Protein AF-A0A0C2ZNQ3-F1 (afdb_monomer)

Solvent-accessible surface area (backbone atoms only — not comparable to full-atom values): 11676 Å² total; per-residue (Å²): 130,57,72,66,44,51,52,40,48,75,71,67,57,36,51,77,25,41,30,38,32,32,58,72,55,54,67,72,57,52,54,41,40,54,75,46,51,35,44,72,45,77,42,57,44,47,95,76,47,48,59,51,63,70,58,50,51,58,61,53,75,74,53,99,45,68,35,31,42,37,41,64,50,89,56,78,80,83,86,60,80,74,91,36,65,64,48,78,48,70,55,63,74,38,76,36,47,66,68,54,54,50,50,50,49,66,72,47,59,92,42,84,62,37,49,74,54,86,55,65,40,35,68,38,48,37,31,33,43,33,79,50,45,39,73,52,35,67,56,52,53,48,51,36,48,75,72,70,38,72,69,48,70,64,68,78,55,92,63,94,42,66,51,37,47,52,47,43,49,20,45,40,20,39,69,46,94,64,54,66,69,57,43,52,51,46,53,54,51,48,52,55,52,48,62,73,43,71,79,54,63,58,86,128

Radius of gyration: 18.23 Å; Cα contacts (8 Å, |Δi|>4): 331; chains: 1; bounding box: 46×40×45 Å

pLDDT: mean 71.09, std 18.39, range [32.91, 97.5]

Secondary structure (DSSP, 8-state):
--HHHHHHHHTT--TT-EEEE-TT--HHHHHHHHHTT-EEEE--B-TTS-B-HHHHHHHHTT--S---EEESS---TTSSTTT---EE--S------HHHHHHHHHHHTT-SSEEEE--TT-SEEEEEE-GGGSTTHHHHHHHHHHTT---B-PPPPSS--HHHHHHHHHEEEEESSS-HHHHHHHHHHHHHHHHHHTT-----

Foldseek 3Di:
DPPLLVLCVVVVQALLAEEAEELQDDVVNVVSSVVRNHHYDYFYAAPLRHTPVVVVCVVVVPDPDAYEYEDQHDDDDPPPPDRHDYRDDDPAFDQQDVLLLVLLCVLCVPPPQWDWDRDRRHQFTKIFGDPQCLVCVVVLVVQLVVVVFDKDAGDQGPDVDPNSNNCNSGIITGGRPDDSVSSNVSSVSSVVSSVVCVPVGDPD

Nearest PDB structures (foldseek):
  3ly1-assembly1_A  TM=6.550E-01  e=1.504E-04  Pectobacterium atrosepticum
  3ffh-assembly1_B  TM=5.746E-01  e=3.391E-04  Listeria innocua
  4lhd-assembly1_B  TM=6.081E-01  e=8.247E-03  Synechocystis sp. PCC 6803 substr. Kazusa
  4lhd-assembly1_A  TM=6.070E-01  e=1.059E-02  Synechocystis sp. PCC 6803 substr. Kazusa
  4lhc-assembly1_B  TM=5.574E-01  e=4.999E-03  Synechocystis sp. PCC 6803 substr. Kazusa

Sequence (204 aa):
MDEKQALLTQHAVTSASHLLLSPFLSQEWVDSIDALGARYTYVDVTLQGFIDMRMLTKAISTTSATHVVVSPFNNTPETLQTTLPTIHTPLLPRNAPPEILSLYTKLFDGNRDVTYFAHPQASSFALFLAPYLFCPKEEIVAALRQAKIAVSLLPKPRESLFVAHQVWQSFLGLPLDISLDEAQKSAQTLLAILEQHALRRCTF

Structure (mmCIF, N/CA/C/O backbone):
data_AF-A0A0C2ZNQ3-F1
#
_entry.id   AF-A0A0C2ZNQ3-F1
#
loop_
_atom_site.group_PDB
_atom_site.id
_atom_site.type_symbol
_atom_site.label_atom_id
_atom_site.label_alt_id
_atom_site.label_comp_id
_atom_site.label_asym_id
_atom_site.label_entity_id
_atom_site.label_seq_id
_atom_site.pdbx_PDB_ins_code
_atom_site.Cartn_x
_atom_site.Cartn_y
_atom_site.Cartn_z
_atom_site.occupancy
_atom_site.B_iso_or_equiv
_atom_site.auth_seq_id
_atom_site.auth_comp_id
_atom_site.auth_asym_id
_atom_site.auth_atom_id
_atom_site.pdbx_PDB_model_num
ATOM 1 N N . MET A 1 1 ? 1.548 15.111 -23.786 1.00 51.75 1 MET A N 1
ATOM 2 C CA . MET A 1 1 ? 2.614 14.206 -23.318 1.00 51.75 1 MET A CA 1
ATOM 3 C C . MET A 1 1 ? 2.269 13.861 -21.882 1.00 51.75 1 MET A C 1
ATOM 5 O O . MET A 1 1 ? 2.032 14.797 -21.128 1.00 51.75 1 MET A O 1
ATOM 9 N N . ASP A 1 2 ? 2.104 12.575 -21.562 1.00 69.75 2 ASP A N 1
ATOM 10 C CA . ASP A 1 2 ? 1.820 12.119 -20.189 1.00 69.75 2 ASP A CA 1
ATOM 11 C C . ASP A 1 2 ? 2.968 12.585 -19.274 1.00 69.75 2 ASP A C 1
ATOM 13 O O . ASP A 1 2 ? 4.135 12.535 -19.672 1.00 69.75 2 ASP A O 1
ATOM 17 N N . GLU A 1 3 ? 2.648 13.070 -18.076 1.00 65.00 3 GLU A N 1
ATOM 18 C CA . GLU A 1 3 ? 3.612 13.516 -17.061 1.00 65.00 3 GLU A CA 1
ATOM 19 C C . GLU A 1 3 ? 4.679 12.440 -16.790 1.00 65.00 3 GLU A C 1
ATOM 21 O O . GLU A 1 3 ? 5.862 12.748 -16.631 1.00 65.00 3 GLU A O 1
ATOM 26 N N . LYS A 1 4 ? 4.291 11.161 -16.864 1.00 65.00 4 LYS A N 1
ATOM 27 C CA . LYS A 1 4 ? 5.197 10.011 -16.716 1.00 65.00 4 LYS A CA 1
ATOM 28 C C . LYS A 1 4 ? 6.209 9.914 -17.857 1.00 65.00 4 LYS A C 1
ATOM 30 O O . LYS A 1 4 ? 7.401 9.745 -17.617 1.00 65.00 4 LYS A O 1
ATOM 35 N N . GLN A 1 5 ? 5.755 10.068 -19.103 1.00 66.06 5 GLN A N 1
ATOM 36 C CA . GLN A 1 5 ? 6.636 10.086 -20.277 1.00 66.06 5 GLN A CA 1
ATOM 37 C C . GLN A 1 5 ? 7.572 11.296 -20.262 1.00 66.06 5 GLN A C 1
ATOM 39 O O . GLN A 1 5 ? 8.731 11.173 -20.660 1.00 66.06 5 GLN A O 1
ATOM 44 N N . ALA A 1 6 ? 7.093 12.447 -19.780 1.00 67.06 6 ALA A N 1
ATOM 45 C CA . ALA A 1 6 ? 7.917 13.638 -19.605 1.00 67.06 6 ALA A CA 1
ATOM 46 C C . ALA A 1 6 ? 9.069 13.375 -18.622 1.00 67.06 6 ALA A C 1
ATOM 48 O O . ALA A 1 6 ? 10.222 13.672 -18.939 1.00 67.06 6 ALA A O 1
ATOM 49 N N . LEU A 1 7 ? 8.771 12.739 -17.483 1.00 66.25 7 LEU A N 1
ATOM 50 C CA . LEU A 1 7 ? 9.769 12.349 -16.487 1.00 66.25 7 LEU A CA 1
ATOM 51 C C . LEU A 1 7 ? 10.770 11.331 -17.063 1.00 66.25 7 LEU A C 1
ATOM 53 O O . LEU A 1 7 ? 11.979 11.530 -16.981 1.00 66.25 7 LEU A O 1
ATOM 57 N N . LEU A 1 8 ? 10.285 10.270 -17.718 1.00 70.31 8 LEU A N 1
ATOM 58 C CA . LEU A 1 8 ? 11.138 9.260 -18.361 1.00 70.31 8 LEU A CA 1
ATOM 59 C C . LEU A 1 8 ? 12.085 9.895 -19.397 1.00 70.31 8 LEU A C 1
ATOM 61 O O . LEU A 1 8 ? 13.279 9.596 -19.420 1.00 70.31 8 LEU A O 1
ATOM 65 N N . THR A 1 9 ? 11.579 10.835 -20.198 1.00 68.56 9 THR A N 1
ATOM 66 C CA . THR A 1 9 ? 12.371 11.563 -21.202 1.00 68.56 9 THR A CA 1
ATOM 67 C C . THR A 1 9 ? 13.406 12.488 -20.558 1.00 68.56 9 THR A C 1
ATOM 69 O O . THR A 1 9 ? 14.547 12.537 -21.016 1.00 68.56 9 THR A O 1
ATOM 72 N N . GLN A 1 10 ? 13.056 13.183 -19.467 1.00 68.50 10 GLN A N 1
ATOM 73 C CA . GLN A 1 10 ? 13.989 14.021 -18.696 1.00 68.50 10 GLN A CA 1
ATOM 74 C C . GLN A 1 10 ? 15.190 13.216 -18.175 1.00 68.50 10 GLN A C 1
ATOM 76 O O . GLN A 1 10 ? 16.301 13.738 -18.091 1.00 68.50 10 GLN A O 1
ATOM 81 N N . HIS A 1 11 ? 14.979 11.938 -17.871 1.00 65.44 11 HIS A N 1
ATOM 82 C CA . HIS A 1 11 ? 16.020 11.011 -17.433 1.00 65.44 11 HIS A CA 1
ATOM 83 C C . HIS A 1 11 ? 16.664 10.214 -18.580 1.00 65.44 11 HIS A C 1
ATOM 85 O O . HIS A 1 11 ? 17.349 9.222 -18.331 1.00 65.44 11 HIS A O 1
ATOM 91 N N . ALA A 1 12 ? 16.473 10.655 -19.829 1.00 69.25 12 ALA A N 1
ATOM 92 C CA . ALA A 1 12 ? 17.034 10.042 -21.031 1.00 69.25 12 ALA A CA 1
ATOM 93 C C . ALA A 1 12 ? 16.675 8.552 -21.200 1.00 69.25 12 ALA A C 1
ATOM 95 O O . ALA A 1 12 ? 17.458 7.774 -21.755 1.00 69.25 12 ALA A O 1
ATOM 96 N N . VAL A 1 13 ? 15.486 8.144 -20.739 1.00 70.81 13 VAL A N 1
ATOM 97 C CA . VAL A 1 13 ? 14.940 6.820 -21.054 1.00 70.81 13 VAL A CA 1
ATOM 98 C C . VAL A 1 13 ? 14.583 6.784 -22.535 1.00 70.81 13 VAL A C 1
ATOM 100 O O . VAL A 1 13 ? 13.841 7.625 -23.040 1.00 70.81 13 VAL A O 1
ATOM 103 N N . THR A 1 14 ? 15.128 5.797 -23.234 1.00 72.88 14 THR A N 1
ATOM 104 C CA . THR A 1 14 ? 14.937 5.577 -24.669 1.00 72.88 14 THR A CA 1
ATOM 105 C C . THR A 1 14 ? 14.699 4.094 -24.936 1.00 72.88 14 THR A C 1
ATOM 107 O O . THR A 1 14 ? 14.819 3.262 -24.037 1.00 72.88 14 THR A O 1
ATOM 110 N N . SER A 1 15 ? 14.440 3.727 -26.187 1.00 78.25 15 SER A N 1
ATOM 111 C CA . SER A 1 15 ? 14.295 2.325 -26.594 1.00 78.25 15 SER A CA 1
ATOM 112 C C . SER A 1 15 ? 15.557 1.471 -26.399 1.00 78.25 15 SER A C 1
ATOM 114 O O . SER A 1 15 ? 15.480 0.244 -26.376 1.00 78.25 15 SER A O 1
ATOM 116 N N . ALA A 1 16 ? 16.728 2.098 -26.234 1.00 72.12 16 ALA A N 1
ATOM 117 C CA . ALA A 1 16 ? 17.974 1.411 -25.894 1.00 72.12 16 ALA A CA 1
ATOM 118 C C . ALA A 1 16 ? 18.145 1.183 -24.380 1.00 72.12 16 ALA A C 1
ATOM 120 O O . ALA A 1 16 ? 19.062 0.473 -23.966 1.00 72.12 16 ALA A O 1
ATOM 121 N N . SER A 1 17 ? 17.297 1.791 -23.548 1.00 70.25 17 SER A N 1
ATOM 122 C CA . SER A 1 17 ? 17.373 1.678 -22.095 1.00 70.25 17 SER A CA 1
ATOM 123 C C . SER A 1 17 ? 16.862 0.321 -21.613 1.00 70.25 17 SER A C 1
ATOM 125 O O . SER A 1 17 ? 15.892 -0.226 -22.145 1.00 70.25 17 SER A O 1
ATOM 127 N N . HIS A 1 18 ? 17.495 -0.196 -20.558 1.00 69.44 18 HIS A N 1
ATOM 128 C CA . HIS A 1 18 ? 17.016 -1.358 -19.812 1.00 69.44 18 HIS A CA 1
ATOM 129 C C . HIS A 1 18 ? 16.714 -0.928 -18.378 1.00 69.44 18 HIS A C 1
ATOM 131 O O . HIS A 1 18 ? 17.613 -0.532 -17.643 1.00 69.44 18 HIS A O 1
ATOM 137 N N . LEU A 1 19 ? 15.446 -0.980 -17.978 1.00 71.12 19 LEU A N 1
ATOM 138 C CA . LEU A 1 19 ? 14.985 -0.511 -16.674 1.00 71.12 19 LEU A CA 1
ATOM 139 C C . LEU A 1 19 ? 14.855 -1.659 -15.671 1.00 71.12 19 LEU A C 1
ATOM 141 O O . LEU A 1 19 ? 14.457 -2.770 -16.022 1.00 71.12 19 LEU A O 1
ATOM 145 N N . LEU A 1 20 ? 15.154 -1.379 -14.407 1.00 69.50 20 LEU A N 1
ATOM 146 C CA . LEU A 1 20 ? 14.880 -2.290 -13.302 1.00 69.50 20 LEU A CA 1
ATOM 147 C C . LEU A 1 20 ? 13.636 -1.786 -12.583 1.00 69.50 20 LEU A C 1
ATOM 149 O O . LEU A 1 20 ? 13.646 -0.736 -11.944 1.00 69.50 20 LEU A O 1
ATOM 153 N N . LEU A 1 21 ? 12.533 -2.506 -12.726 1.00 69.62 21 LEU A N 1
ATOM 154 C CA . LEU A 1 21 ? 11.253 -2.054 -12.198 1.00 69.62 21 LEU A CA 1
ATOM 155 C C . LEU A 1 21 ? 10.971 -2.735 -10.872 1.00 69.62 21 LEU A C 1
ATOM 157 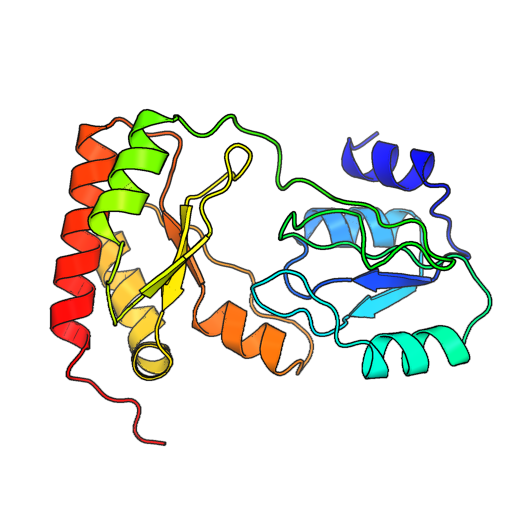O O . LEU A 1 21 ? 11.114 -3.949 -10.730 1.00 69.62 21 LEU A O 1
ATOM 161 N N . SER A 1 22 ? 10.512 -1.957 -9.902 1.00 66.56 22 SER A N 1
ATOM 162 C CA . SER A 1 22 ? 9.860 -2.545 -8.745 1.00 66.56 22 SER A CA 1
ATOM 163 C C . SER A 1 22 ? 8.558 -3.230 -9.181 1.00 66.56 22 SER A C 1
ATOM 165 O O . SER A 1 22 ? 7.841 -2.707 -10.041 1.00 66.56 22 SER A O 1
ATOM 167 N N . PRO A 1 23 ? 8.189 -4.361 -8.561 1.00 61.75 23 PRO A N 1
ATOM 168 C CA . PRO A 1 23 ? 6.936 -5.051 -8.846 1.00 61.75 23 PRO A CA 1
ATOM 169 C C . PRO A 1 23 ? 5.672 -4.250 -8.499 1.00 61.75 23 PRO A C 1
ATOM 171 O O . PRO A 1 23 ? 4.584 -4.672 -8.881 1.00 61.75 23 PRO A O 1
ATOM 174 N N . PHE A 1 24 ? 5.781 -3.121 -7.785 1.00 59.38 24 PHE A N 1
ATOM 175 C CA . PHE A 1 24 ? 4.621 -2.300 -7.394 1.00 59.38 24 PHE A CA 1
ATOM 176 C C . PHE A 1 24 ? 4.451 -1.037 -8.238 1.00 59.38 24 PHE A C 1
ATOM 178 O O . PHE A 1 24 ? 3.707 -0.129 -7.869 1.00 59.38 24 PHE A O 1
ATOM 185 N N . LEU A 1 25 ? 5.134 -0.976 -9.380 1.00 64.94 25 LEU A N 1
ATOM 186 C CA . LEU A 1 25 ? 4.913 0.061 -10.372 1.00 64.94 25 LEU A CA 1
ATOM 187 C C . LEU A 1 25 ? 3.477 -0.024 -10.920 1.00 64.94 25 LEU A C 1
ATOM 189 O O . LEU A 1 25 ? 2.984 -1.114 -11.214 1.00 64.94 25 LEU A O 1
ATOM 193 N N . SER A 1 26 ? 2.788 1.113 -11.054 1.00 62.31 26 SER A N 1
ATOM 194 C CA . SER A 1 26 ? 1.427 1.108 -11.604 1.00 62.31 26 SER A CA 1
ATOM 195 C C . SER A 1 26 ? 1.429 0.748 -13.093 1.00 62.31 26 SER A C 1
ATOM 197 O O . SER A 1 26 ? 2.410 0.975 -13.801 1.00 62.31 26 SER A O 1
ATOM 199 N N . GLN A 1 27 ? 0.309 0.212 -13.590 1.00 65.62 27 GLN A N 1
ATOM 200 C CA . GLN A 1 27 ? 0.185 -0.175 -14.999 1.00 65.62 27 GLN A CA 1
ATOM 201 C C . GLN A 1 27 ? 0.439 1.007 -15.944 1.00 65.62 27 GLN A C 1
ATOM 203 O O . GLN A 1 27 ? 1.139 0.853 -16.930 1.00 65.62 27 GLN A O 1
ATOM 208 N N . GLU A 1 28 ? -0.021 2.206 -15.586 1.00 64.38 28 GLU A N 1
ATOM 209 C CA . GLU A 1 28 ? 0.179 3.421 -16.388 1.00 64.38 28 GLU A CA 1
ATOM 210 C C . GLU A 1 28 ? 1.663 3.780 -16.593 1.00 64.38 28 GLU A C 1
ATOM 212 O O . GLU A 1 28 ? 2.043 4.376 -17.602 1.00 64.38 28 GLU A O 1
ATOM 217 N N . TRP A 1 29 ? 2.519 3.436 -15.626 1.00 71.69 29 TRP A N 1
ATOM 218 C CA . TRP A 1 29 ? 3.966 3.596 -15.750 1.00 71.69 29 TRP A CA 1
ATOM 219 C C . TRP A 1 29 ? 4.569 2.559 -16.687 1.00 71.69 29 TRP A C 1
ATOM 221 O O . TRP A 1 29 ? 5.415 2.912 -17.505 1.00 71.69 29 TRP A O 1
ATOM 231 N N . VAL A 1 30 ? 4.108 1.311 -16.602 1.00 72.38 30 VAL A N 1
ATOM 232 C CA . VAL A 1 30 ? 4.501 0.251 -17.540 1.00 72.38 30 VAL A CA 1
ATOM 233 C C . VAL A 1 30 ? 4.108 0.646 -18.963 1.00 72.38 30 VAL A C 1
ATOM 235 O O . VAL A 1 30 ? 4.960 0.640 -19.843 1.00 72.38 30 VAL A O 1
ATOM 238 N N . ASP A 1 31 ? 2.879 1.124 -19.162 1.00 75.56 31 ASP A N 1
ATOM 239 C CA . ASP A 1 31 ? 2.385 1.572 -20.467 1.00 75.56 31 ASP A CA 1
ATOM 240 C C . ASP A 1 31 ? 3.223 2.746 -21.017 1.00 75.56 31 ASP A C 1
ATOM 242 O O . ASP A 1 31 ? 3.520 2.816 -22.211 1.00 75.56 31 ASP A O 1
ATOM 246 N N . SER A 1 32 ? 3.660 3.659 -20.141 1.00 72.88 32 SER A N 1
ATOM 247 C CA . SER A 1 32 ? 4.541 4.775 -20.513 1.00 72.88 32 SER A CA 1
ATOM 248 C C . SER A 1 32 ? 5.942 4.314 -20.927 1.00 72.88 32 SER A C 1
ATOM 250 O O . SER A 1 32 ? 6.521 4.889 -21.848 1.00 72.88 32 SER A O 1
ATOM 252 N N . ILE A 1 33 ? 6.485 3.290 -20.266 1.00 76.69 33 ILE A N 1
ATOM 253 C CA . ILE A 1 33 ? 7.785 2.678 -20.584 1.00 76.69 33 ILE A CA 1
ATOM 254 C C . ILE A 1 33 ? 7.697 1.894 -21.901 1.00 76.69 33 ILE A C 1
ATOM 256 O O . ILE A 1 33 ? 8.561 2.057 -22.766 1.00 76.69 33 ILE A O 1
ATOM 260 N N . ASP A 1 34 ? 6.628 1.114 -22.080 1.00 79.06 34 ASP A N 1
ATOM 261 C CA . ASP A 1 34 ? 6.335 0.366 -23.307 1.00 79.06 34 ASP A CA 1
ATOM 262 C C . ASP A 1 34 ? 6.216 1.314 -24.508 1.00 79.06 34 ASP A C 1
ATOM 264 O O . ASP A 1 34 ? 6.783 1.054 -25.571 1.00 79.06 34 ASP A O 1
ATOM 268 N N . ALA A 1 35 ? 5.555 2.464 -24.332 1.00 80.62 35 ALA A N 1
ATOM 269 C CA . ALA A 1 35 ? 5.432 3.487 -25.370 1.00 80.62 35 ALA A CA 1
ATOM 270 C C . ALA A 1 35 ? 6.782 4.099 -25.796 1.00 80.62 35 ALA A C 1
ATOM 272 O O . ALA A 1 35 ? 6.919 4.539 -26.938 1.00 80.62 35 ALA A O 1
ATOM 273 N N . LEU A 1 36 ? 7.783 4.114 -24.909 1.00 76.38 36 LEU A N 1
ATOM 274 C CA . LEU A 1 36 ? 9.156 4.533 -25.229 1.00 76.38 36 LEU A CA 1
ATOM 275 C C . LEU A 1 36 ? 9.997 3.399 -25.840 1.00 76.38 36 LEU A C 1
ATOM 277 O O . LEU A 1 36 ? 11.130 3.634 -26.267 1.00 76.38 36 LEU A O 1
ATOM 281 N N . GLY A 1 37 ? 9.464 2.175 -25.890 1.00 78.94 37 GLY A N 1
ATOM 282 C CA . GLY A 1 37 ? 10.142 0.990 -26.410 1.00 78.94 37 GLY A CA 1
ATOM 283 C C . GLY A 1 37 ? 11.307 0.507 -25.544 1.00 78.94 37 GLY A C 1
ATOM 284 O O . GLY A 1 37 ? 12.164 -0.223 -26.044 1.00 78.94 37 GLY A O 1
ATOM 285 N N . ALA A 1 38 ? 11.383 0.944 -24.284 1.00 75.81 38 ALA A N 1
ATOM 286 C CA . ALA A 1 38 ? 12.444 0.546 -23.367 1.00 75.81 38 ALA A CA 1
ATOM 287 C C . ALA A 1 38 ? 12.232 -0.896 -22.886 1.00 75.81 38 ALA A C 1
ATOM 289 O O . ALA A 1 38 ? 11.104 -1.358 -22.706 1.00 75.81 38 ALA A O 1
ATOM 290 N N . ARG A 1 39 ? 13.330 -1.615 -22.646 1.00 76.88 39 ARG A N 1
ATOM 291 C CA . ARG A 1 39 ? 13.278 -2.952 -22.038 1.00 76.88 39 ARG A CA 1
ATOM 292 C C . ARG A 1 39 ? 13.217 -2.820 -20.530 1.00 76.88 39 ARG A C 1
ATOM 294 O O . ARG A 1 39 ? 13.728 -1.850 -19.975 1.00 76.88 39 ARG A O 1
ATOM 301 N N . TYR A 1 40 ? 12.667 -3.818 -19.853 1.00 74.44 40 TYR A N 1
ATOM 302 C CA . TYR A 1 40 ? 12.707 -3.851 -18.401 1.00 74.44 40 TYR A CA 1
ATOM 303 C C . TYR A 1 40 ? 12.782 -5.254 -17.817 1.00 74.44 40 TYR A C 1
ATOM 305 O O . TYR A 1 40 ? 12.477 -6.254 -18.465 1.00 74.44 40 TYR A O 1
ATOM 313 N N . THR A 1 41 ? 13.207 -5.309 -16.561 1.00 71.62 41 THR A N 1
ATOM 314 C CA . THR A 1 41 ? 13.212 -6.505 -15.723 1.00 71.62 41 THR A CA 1
ATOM 315 C C . THR A 1 41 ? 12.679 -6.127 -14.359 1.00 71.62 41 THR A C 1
ATOM 317 O O . THR A 1 41 ? 13.114 -5.126 -13.786 1.00 71.62 41 THR A O 1
ATOM 320 N N . TYR A 1 42 ? 11.748 -6.914 -13.830 1.00 70.50 42 TYR A N 1
ATOM 321 C CA . TYR A 1 42 ? 11.307 -6.701 -12.465 1.00 70.50 42 TYR A CA 1
ATOM 322 C C . TYR A 1 42 ? 12.364 -7.206 -11.481 1.00 70.50 42 TYR A C 1
ATOM 324 O O . TYR A 1 42 ? 12.941 -8.282 -11.653 1.00 70.50 42 TYR A O 1
ATOM 332 N N . VAL A 1 43 ? 12.629 -6.416 -10.445 1.00 65.38 43 VAL A N 1
ATOM 333 C CA . VAL A 1 43 ? 13.563 -6.765 -9.369 1.00 65.38 43 VAL A CA 1
ATOM 334 C C . VAL A 1 43 ? 12.839 -6.757 -8.040 1.00 65.38 43 VAL A C 1
ATOM 336 O O . VAL A 1 43 ? 11.997 -5.896 -7.792 1.00 65.38 43 VAL A O 1
ATOM 339 N N . ASP A 1 44 ? 13.166 -7.714 -7.176 1.00 61.09 44 ASP A N 1
ATOM 340 C CA . ASP A 1 44 ? 12.582 -7.746 -5.843 1.00 61.09 44 ASP A CA 1
ATOM 341 C C . ASP A 1 44 ? 13.089 -6.555 -5.023 1.00 61.09 44 ASP A C 1
ATOM 343 O O . ASP A 1 44 ? 14.291 -6.279 -4.950 1.00 61.09 44 ASP A O 1
ATOM 347 N N . VAL A 1 45 ? 12.143 -5.837 -4.423 1.00 58.03 45 VAL A N 1
ATOM 348 C CA . VAL A 1 45 ? 12.403 -4.673 -3.578 1.00 58.03 45 VAL A CA 1
ATOM 349 C C . VAL A 1 45 ? 11.789 -4.959 -2.218 1.00 58.03 45 VAL A C 1
ATOM 351 O O . VAL A 1 45 ? 10.625 -5.356 -2.134 1.00 58.03 45 VAL A O 1
ATOM 354 N N . THR A 1 46 ? 12.560 -4.775 -1.150 1.00 53.66 46 THR A N 1
ATOM 355 C CA . THR A 1 46 ? 12.041 -4.889 0.213 1.00 53.66 46 THR A CA 1
ATOM 356 C C . THR A 1 46 ? 10.977 -3.822 0.477 1.00 53.66 46 THR A C 1
ATOM 358 O O . THR A 1 46 ? 10.892 -2.808 -0.216 1.00 53.66 46 THR A O 1
ATOM 361 N N . LEU A 1 47 ? 10.182 -4.013 1.532 1.00 47.78 47 LEU A N 1
ATOM 362 C CA . LEU A 1 47 ? 9.211 -3.016 2.000 1.00 47.78 47 LEU A CA 1
ATOM 363 C C . LEU A 1 47 ? 9.853 -1.656 2.317 1.00 47.78 47 LEU A C 1
ATOM 365 O O . LEU A 1 47 ? 9.205 -0.620 2.213 1.00 47.78 47 LEU A O 1
ATOM 369 N N . GLN A 1 48 ? 11.140 -1.654 2.667 1.00 46.03 48 GLN A N 1
ATOM 370 C CA . GLN A 1 48 ? 11.932 -0.452 2.904 1.00 46.03 48 GLN A CA 1
ATOM 371 C C . GLN A 1 48 ? 12.544 0.124 1.616 1.00 46.03 48 GLN A C 1
ATOM 373 O O . GLN A 1 48 ? 13.390 1.010 1.690 1.00 46.03 48 GLN A O 1
ATOM 378 N N . GLY A 1 49 ? 12.134 -0.328 0.431 1.00 48.12 49 GLY A N 1
ATOM 379 C CA . GLY A 1 49 ? 12.635 0.207 -0.836 1.00 48.12 49 GLY A CA 1
ATOM 380 C C . GLY A 1 49 ? 14.061 -0.233 -1.183 1.00 48.12 49 GLY A C 1
ATOM 381 O O . GLY A 1 49 ? 14.615 0.255 -2.166 1.00 48.12 49 GLY A O 1
ATOM 382 N N . PHE A 1 50 ? 14.665 -1.149 -0.415 1.00 48.28 50 PHE A N 1
ATOM 383 C CA . PHE A 1 50 ? 15.993 -1.670 -0.732 1.00 48.28 50 PHE A CA 1
ATOM 384 C C . PHE A 1 50 ? 15.883 -2.753 -1.796 1.00 48.28 50 PHE A C 1
ATOM 386 O O . PHE A 1 50 ? 15.135 -3.718 -1.654 1.00 48.28 50 PHE A O 1
ATOM 393 N N . ILE A 1 51 ? 16.659 -2.604 -2.859 1.00 53.84 51 ILE A N 1
ATOM 394 C CA . ILE A 1 51 ? 16.815 -3.636 -3.879 1.00 53.84 51 ILE A CA 1
ATOM 395 C C . ILE A 1 51 ? 17.831 -4.647 -3.357 1.00 53.84 51 ILE A C 1
ATOM 397 O O . ILE A 1 51 ? 18.859 -4.256 -2.795 1.00 53.84 51 ILE A O 1
ATOM 401 N N . ASP A 1 52 ? 17.585 -5.940 -3.561 1.00 52.78 52 ASP A N 1
ATOM 402 C CA . ASP A 1 52 ? 18.622 -6.941 -3.312 1.00 52.78 52 ASP A CA 1
ATOM 403 C C . ASP A 1 52 ? 19.822 -6.675 -4.241 1.00 52.78 52 ASP A C 1
ATOM 405 O O . ASP A 1 52 ? 19.776 -6.906 -5.454 1.00 52.78 52 ASP A O 1
ATOM 409 N N . MET A 1 53 ? 20.925 -6.198 -3.659 1.00 51.66 53 MET A N 1
ATOM 410 C CA . MET A 1 53 ? 22.152 -5.854 -4.378 1.00 51.66 53 MET A CA 1
ATOM 411 C C . MET A 1 53 ? 22.743 -7.035 -5.157 1.00 51.66 53 MET A C 1
ATOM 413 O O . MET A 1 53 ? 23.420 -6.816 -6.164 1.00 51.66 53 MET A O 1
ATOM 417 N N . ARG A 1 54 ? 22.479 -8.290 -4.760 1.00 51.25 54 ARG A N 1
ATOM 418 C CA . ARG A 1 54 ? 22.914 -9.472 -5.526 1.00 51.25 54 ARG A CA 1
ATOM 419 C C . ARG A 1 54 ? 22.116 -9.621 -6.820 1.00 51.25 54 ARG A C 1
ATOM 421 O O . ARG A 1 54 ? 22.701 -9.951 -7.852 1.00 51.25 54 ARG A O 1
ATOM 428 N N . MET A 1 55 ? 20.812 -9.337 -6.788 1.00 54.44 55 MET A N 1
ATOM 429 C CA . MET A 1 55 ? 19.980 -9.301 -7.996 1.00 54.44 55 MET A CA 1
ATOM 430 C C . MET A 1 55 ? 20.349 -8.117 -8.886 1.00 54.44 55 MET A C 1
ATOM 432 O O . MET A 1 55 ? 20.492 -8.299 -10.095 1.00 54.44 55 MET A O 1
ATOM 436 N N . LEU A 1 56 ? 20.590 -6.946 -8.286 1.00 55.59 56 LEU A N 1
ATOM 437 C CA . LEU A 1 56 ? 21.062 -5.760 -8.999 1.00 55.59 56 LEU A CA 1
ATOM 438 C C . LEU A 1 56 ? 22.380 -6.055 -9.734 1.00 55.59 56 LEU A C 1
ATOM 440 O O . LEU A 1 56 ? 22.483 -5.824 -10.931 1.00 55.59 56 LEU A O 1
ATOM 444 N N . THR A 1 57 ? 23.355 -6.665 -9.052 1.00 54.06 57 THR A N 1
ATOM 445 C CA . THR A 1 57 ? 24.662 -7.021 -9.636 1.00 54.06 57 THR A CA 1
ATOM 446 C C . THR A 1 57 ? 24.519 -7.997 -10.807 1.00 54.06 57 THR A C 1
ATOM 448 O O . THR A 1 57 ? 25.169 -7.828 -11.839 1.00 54.06 57 THR A O 1
ATOM 451 N N . LYS A 1 58 ? 23.639 -9.000 -10.683 1.00 55.03 58 LYS A N 1
ATOM 452 C CA . LYS A 1 58 ? 23.374 -9.968 -11.755 1.00 55.03 58 LYS A CA 1
ATOM 453 C C . LYS A 1 58 ? 22.724 -9.301 -12.971 1.00 55.03 58 LYS A C 1
ATOM 455 O O . LYS A 1 58 ? 23.163 -9.567 -14.085 1.00 55.03 58 LYS A O 1
ATOM 460 N N . ALA A 1 59 ? 21.744 -8.422 -12.754 1.00 54.41 59 ALA A N 1
ATOM 461 C CA . ALA A 1 59 ? 21.058 -7.689 -13.818 1.00 54.41 59 ALA A CA 1
ATOM 462 C C . ALA A 1 59 ? 21.977 -6.663 -14.513 1.00 54.41 59 ALA A C 1
ATOM 464 O O . ALA A 1 59 ? 21.968 -6.564 -15.738 1.00 54.41 59 ALA A O 1
ATOM 465 N N . ILE A 1 60 ? 22.831 -5.975 -13.745 1.00 54.59 60 ILE A N 1
ATOM 466 C CA . ILE A 1 60 ? 23.822 -5.013 -14.254 1.00 54.59 60 ILE A CA 1
ATOM 467 C C . ILE A 1 60 ? 24.907 -5.698 -15.088 1.00 54.59 60 ILE A C 1
ATOM 469 O O . ILE A 1 60 ? 25.300 -5.184 -16.134 1.00 54.59 60 ILE A O 1
ATOM 473 N N . SER A 1 61 ? 25.392 -6.869 -14.659 1.00 51.31 61 SER A N 1
ATOM 474 C CA . SER A 1 61 ? 26.507 -7.555 -15.331 1.00 51.31 61 SER A CA 1
ATOM 475 C C . SER A 1 61 ? 26.204 -8.009 -16.765 1.00 51.31 61 SER A C 1
ATOM 477 O O . SER A 1 61 ? 27.128 -8.326 -17.511 1.00 51.31 61 SER A O 1
ATOM 479 N N . THR A 1 62 ? 24.929 -8.039 -17.162 1.00 49.88 62 THR A N 1
ATOM 480 C CA . THR A 1 62 ? 24.489 -8.587 -18.450 1.00 49.88 62 THR A CA 1
ATOM 481 C C . THR A 1 62 ? 24.276 -7.554 -19.557 1.00 49.88 62 THR A C 1
ATOM 483 O O . THR A 1 62 ? 24.183 -7.956 -20.716 1.00 49.88 62 THR A O 1
ATOM 486 N N . THR A 1 63 ? 24.234 -6.247 -19.266 1.00 47.75 63 THR A N 1
ATOM 487 C CA . THR A 1 63 ? 23.847 -5.238 -20.273 1.00 47.75 63 THR A CA 1
ATOM 488 C C . THR A 1 63 ? 24.432 -3.852 -19.999 1.00 47.75 63 THR A C 1
ATOM 490 O O . THR A 1 63 ? 24.096 -3.190 -19.025 1.00 47.75 63 THR A O 1
ATOM 493 N N . SER A 1 64 ? 25.270 -3.360 -20.911 1.00 44.62 64 SER A N 1
ATOM 494 C CA . SER A 1 64 ? 25.772 -1.984 -20.937 1.00 44.62 64 SER A CA 1
ATOM 495 C C . SER A 1 64 ? 24.723 -1.026 -21.523 1.00 44.62 64 SER A C 1
ATOM 497 O O . SER A 1 64 ? 24.756 -0.722 -22.712 1.00 44.62 64 SER A O 1
ATOM 499 N N . ALA A 1 65 ? 23.778 -0.569 -20.705 1.00 49.69 65 ALA A N 1
ATOM 500 C CA . ALA A 1 65 ? 22.948 0.607 -20.975 1.00 49.69 65 ALA A CA 1
ATOM 501 C C . ALA A 1 65 ? 22.399 1.140 -19.647 1.00 49.69 65 ALA A C 1
ATOM 503 O O . ALA A 1 65 ? 22.164 0.374 -18.721 1.00 49.69 65 ALA A O 1
ATOM 504 N N . THR A 1 66 ? 22.241 2.453 -19.530 1.00 50.72 66 THR A N 1
ATOM 505 C CA . THR A 1 66 ? 21.733 3.176 -18.356 1.00 50.72 66 THR A CA 1
ATOM 506 C C . THR A 1 66 ? 20.538 2.468 -17.701 1.00 50.72 66 THR A C 1
ATOM 508 O O . THR A 1 66 ? 19.491 2.350 -18.338 1.00 50.72 66 THR A O 1
ATOM 511 N N . HIS A 1 67 ? 20.682 2.005 -16.448 1.00 51.25 67 HIS A N 1
ATOM 512 C CA . HIS A 1 67 ? 19.565 1.388 -15.724 1.00 51.25 67 HIS A CA 1
ATOM 513 C C . HIS A 1 67 ? 18.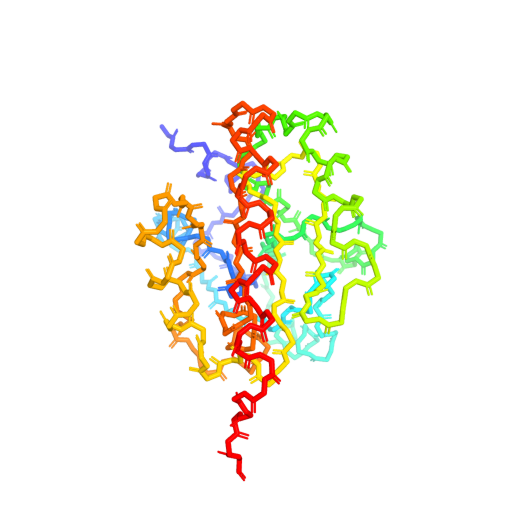853 2.436 -14.884 1.00 51.25 67 HIS A C 1
ATOM 515 O O . HIS A 1 67 ? 19.478 3.182 -14.132 1.00 51.25 67 HIS A O 1
ATOM 521 N N . VAL A 1 68 ? 17.533 2.450 -15.000 1.00 51.16 68 VAL A N 1
ATOM 522 C CA . VAL A 1 68 ? 16.670 3.232 -14.131 1.00 51.16 68 VAL A CA 1
ATOM 523 C C . VAL A 1 68 ? 15.946 2.289 -13.196 1.00 51.16 68 VAL A C 1
ATOM 525 O O . VAL A 1 68 ? 15.237 1.396 -13.654 1.00 51.16 68 VAL A O 1
ATOM 528 N N . VAL A 1 69 ? 16.114 2.509 -11.894 1.00 53.56 69 VAL A N 1
ATOM 529 C CA . VAL A 1 69 ? 15.265 1.902 -1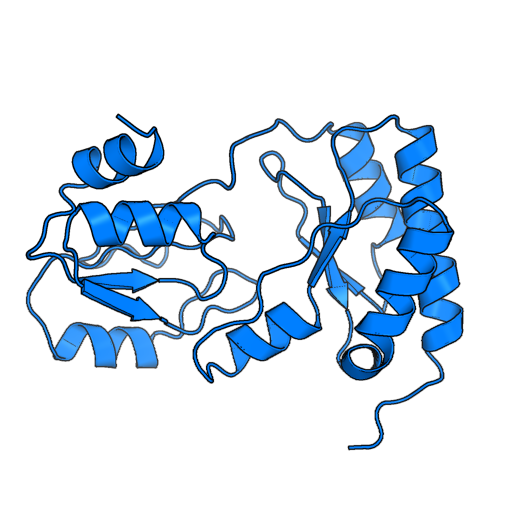0.871 1.00 53.56 69 VAL A CA 1
ATOM 530 C C . VAL A 1 69 ? 14.013 2.753 -10.732 1.00 53.56 69 VAL A C 1
ATOM 532 O O . VAL A 1 69 ? 14.137 3.945 -10.458 1.00 53.56 69 VAL A O 1
ATOM 535 N N . VAL A 1 70 ? 12.831 2.144 -10.858 1.00 51.25 70 VAL A N 1
ATOM 536 C CA . VAL A 1 70 ? 11.565 2.797 -10.492 1.00 51.25 70 VAL A CA 1
ATOM 537 C C . VAL A 1 70 ? 10.983 2.107 -9.262 1.00 51.25 70 VAL A C 1
ATOM 539 O O . VAL A 1 70 ? 10.450 1.000 -9.361 1.00 51.25 70 VAL A O 1
ATOM 542 N N . SER A 1 71 ? 11.128 2.746 -8.097 1.00 50.34 71 SER A N 1
ATOM 543 C CA . SER A 1 71 ? 10.581 2.279 -6.816 1.00 50.34 71 SER A CA 1
ATOM 544 C C . SER A 1 71 ? 9.350 3.107 -6.415 1.00 50.34 71 SER A C 1
ATOM 546 O O . SER A 1 71 ? 9.422 4.334 -6.445 1.00 50.34 71 SER A O 1
ATOM 548 N N . PRO A 1 72 ? 8.247 2.468 -5.994 1.00 41.62 72 PRO A N 1
ATOM 549 C CA . PRO A 1 72 ? 7.039 3.128 -5.501 1.00 41.62 72 PRO A CA 1
ATOM 550 C C . PRO A 1 72 ? 7.158 3.540 -4.030 1.00 41.62 72 PRO A C 1
ATOM 552 O O . PRO A 1 72 ? 6.355 4.336 -3.545 1.00 41.62 72 PRO A O 1
ATOM 555 N N . PHE A 1 73 ? 8.158 3.012 -3.318 1.00 42.44 73 PHE A N 1
ATOM 556 C CA . PHE A 1 73 ? 8.469 3.390 -1.947 1.00 42.44 73 PHE A CA 1
ATOM 557 C C . PHE A 1 73 ? 9.656 4.340 -1.983 1.00 42.44 73 PHE A C 1
ATOM 559 O O . PHE A 1 73 ? 10.791 3.951 -2.272 1.00 42.44 73 PHE A O 1
ATOM 566 N N . ASN A 1 74 ? 9.353 5.613 -1.758 1.00 38.81 74 ASN A N 1
ATOM 567 C CA . ASN A 1 74 ? 10.331 6.672 -1.633 1.00 38.81 74 ASN A CA 1
ATOM 568 C C . ASN A 1 74 ? 11.130 6.427 -0.351 1.00 38.81 74 ASN A C 1
ATOM 570 O O . ASN A 1 74 ? 10.648 6.759 0.724 1.00 38.81 74 ASN A O 1
ATOM 574 N N . ASN A 1 75 ? 12.311 5.824 -0.451 1.00 37.34 75 ASN A N 1
ATOM 575 C CA . ASN A 1 75 ? 13.266 5.809 0.647 1.00 37.34 75 ASN A CA 1
ATOM 576 C C . ASN A 1 75 ? 14.609 6.328 0.136 1.00 37.34 75 ASN A C 1
ATOM 578 O O . ASN A 1 75 ? 14.999 6.113 -1.008 1.00 37.34 75 ASN A O 1
ATOM 582 N N . THR A 1 76 ? 15.224 7.110 1.006 1.00 34.38 76 THR A N 1
ATOM 583 C CA . THR A 1 76 ? 16.321 8.066 0.839 1.00 34.38 76 THR A CA 1
ATOM 584 C C . THR A 1 76 ? 17.410 7.758 -0.209 1.00 34.38 76 THR A C 1
ATOM 586 O O . THR A 1 76 ? 17.803 6.606 -0.376 1.00 34.38 76 THR A O 1
ATOM 589 N N . PRO A 1 77 ? 17.994 8.794 -0.853 1.00 33.53 77 PRO A N 1
ATOM 590 C CA . PRO A 1 77 ? 18.758 8.684 -2.107 1.00 33.53 77 PRO A CA 1
ATOM 591 C C . PRO A 1 77 ? 20.190 8.129 -1.989 1.00 33.53 77 PRO A C 1
ATOM 593 O O . PRO A 1 77 ? 20.902 8.052 -2.989 1.00 33.53 77 PRO A O 1
ATOM 596 N N . GLU A 1 78 ? 20.668 7.794 -0.792 1.00 33.62 78 GLU A N 1
ATOM 597 C CA . GLU A 1 78 ? 22.117 7.736 -0.546 1.00 33.62 78 GLU A CA 1
ATOM 598 C C . GLU A 1 78 ? 22.786 6.391 -0.869 1.00 33.62 78 GLU A C 1
ATOM 600 O O . GLU A 1 78 ? 24.009 6.331 -0.929 1.00 33.62 78 GLU A O 1
ATOM 605 N N . THR A 1 79 ? 22.040 5.312 -1.136 1.00 35.22 79 THR A N 1
ATOM 606 C CA . THR A 1 79 ? 22.647 3.969 -1.303 1.00 35.22 79 THR A CA 1
ATOM 607 C C . THR A 1 79 ? 22.629 3.388 -2.722 1.00 35.22 79 THR A C 1
ATOM 609 O O . THR A 1 79 ? 23.222 2.335 -2.937 1.00 35.22 79 THR A O 1
ATOM 612 N N . LEU A 1 80 ? 22.027 4.062 -3.711 1.00 37.16 80 LEU A N 1
ATOM 613 C CA . LEU A 1 80 ? 21.978 3.590 -5.114 1.00 37.16 80 LEU A CA 1
ATOM 614 C C . LEU A 1 80 ? 22.795 4.448 -6.095 1.00 37.16 80 LEU A C 1
ATOM 616 O O . LEU A 1 80 ? 22.802 4.187 -7.298 1.00 37.16 80 LEU A O 1
ATOM 620 N N . GLN A 1 81 ? 23.539 5.441 -5.600 1.00 33.91 81 GLN A N 1
ATOM 621 C CA . GLN A 1 81 ? 24.438 6.259 -6.417 1.00 33.91 81 GLN A CA 1
ATOM 622 C C . GLN A 1 81 ? 25.768 5.552 -6.688 1.00 33.91 81 GLN A C 1
ATOM 624 O O . GLN A 1 81 ? 26.833 5.995 -6.275 1.00 33.91 81 GLN A O 1
ATOM 629 N N . THR A 1 82 ? 25.738 4.456 -7.430 1.00 34.25 82 THR A N 1
ATOM 630 C CA . THR A 1 82 ? 26.908 4.055 -8.214 1.00 34.25 82 THR A CA 1
ATOM 631 C C . THR A 1 82 ? 26.406 3.576 -9.571 1.00 34.25 82 THR A C 1
ATOM 633 O O . THR A 1 82 ? 25.829 2.506 -9.701 1.00 34.25 82 THR A O 1
ATOM 636 N N . THR A 1 83 ? 26.590 4.418 -10.594 1.00 35.62 83 THR A N 1
ATOM 637 C CA . THR A 1 83 ? 26.328 4.198 -12.038 1.00 35.62 83 THR A CA 1
ATOM 638 C C . THR A 1 83 ? 24.888 4.240 -12.586 1.00 35.62 83 THR A C 1
ATOM 640 O O . THR A 1 83 ? 24.748 4.269 -13.808 1.00 35.62 83 THR A O 1
ATOM 643 N N . LEU A 1 84 ? 23.832 4.337 -11.765 1.00 41.59 84 LEU A N 1
ATOM 644 C CA . LEU A 1 84 ? 22.432 4.272 -12.233 1.00 41.59 84 LEU A CA 1
ATOM 645 C C . LEU A 1 84 ? 21.612 5.540 -11.909 1.00 41.59 84 LEU A 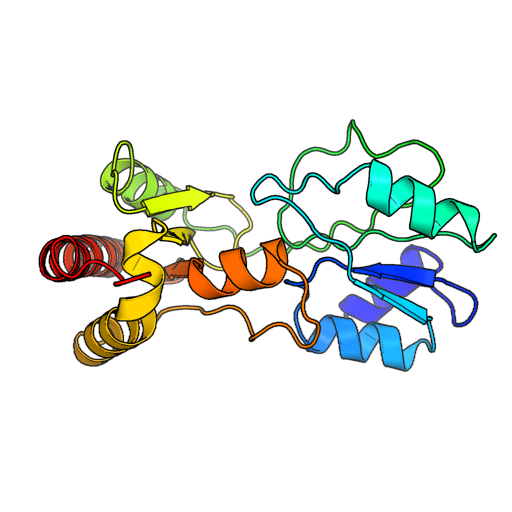C 1
ATOM 647 O O . LEU A 1 84 ? 21.487 5.884 -10.731 1.00 41.59 84 LEU A O 1
ATOM 651 N N . PRO A 1 85 ? 21.005 6.239 -12.892 1.00 43.53 85 PRO A N 1
ATOM 652 C CA . PRO A 1 85 ? 20.003 7.258 -12.596 1.00 43.53 85 PRO A CA 1
ATOM 653 C C . PRO A 1 85 ? 18.737 6.585 -12.053 1.00 43.53 85 PRO A C 1
ATOM 655 O O . PRO A 1 85 ? 17.987 5.951 -12.784 1.00 43.53 85 PRO A O 1
ATOM 658 N N . THR A 1 86 ? 18.487 6.713 -10.753 1.00 46.16 86 THR A N 1
ATOM 659 C CA . THR A 1 86 ? 17.238 6.243 -10.138 1.00 46.16 86 THR A CA 1
ATOM 660 C C . THR A 1 86 ? 16.129 7.247 -10.442 1.00 46.16 86 THR A C 1
ATOM 662 O O . THR A 1 86 ? 16.249 8.421 -10.090 1.00 46.16 86 THR A O 1
ATOM 665 N N . ILE A 1 87 ? 15.053 6.802 -11.097 1.00 43.16 87 ILE A N 1
ATOM 666 C CA . ILE A 1 87 ? 13.836 7.601 -11.243 1.00 43.16 87 ILE A CA 1
ATOM 667 C C . ILE A 1 87 ? 12.966 7.262 -10.045 1.00 43.16 87 ILE A C 1
ATOM 669 O O . ILE A 1 87 ? 12.281 6.240 -9.994 1.00 43.16 87 ILE A O 1
ATOM 673 N N . HIS A 1 88 ? 13.014 8.142 -9.053 1.00 46.66 88 HIS A N 1
ATOM 674 C CA . HIS A 1 88 ? 12.040 8.122 -7.981 1.00 46.66 88 HIS A CA 1
ATOM 675 C C . HIS A 1 88 ? 10.733 8.640 -8.557 1.00 46.66 88 HIS A C 1
ATOM 677 O O . HIS A 1 88 ? 10.563 9.838 -8.768 1.00 46.66 88 HIS A O 1
ATOM 683 N N . THR A 1 89 ? 9.823 7.725 -8.844 1.00 40.34 89 THR A N 1
ATOM 684 C CA . THR A 1 89 ? 8.458 8.091 -9.163 1.00 40.34 89 THR A CA 1
ATOM 685 C C . THR A 1 89 ? 7.701 8.244 -7.849 1.00 40.34 89 THR A C 1
ATOM 687 O O . THR A 1 89 ? 7.370 7.230 -7.228 1.00 40.34 89 THR A O 1
ATOM 690 N N . PRO A 1 90 ? 7.369 9.466 -7.404 1.00 36.22 90 PRO A N 1
ATOM 691 C CA . PRO A 1 90 ? 6.332 9.611 -6.403 1.00 36.22 90 PRO A CA 1
ATOM 692 C C . PRO A 1 90 ? 5.032 9.068 -7.007 1.00 36.22 90 PRO A C 1
ATOM 694 O O . PRO A 1 90 ? 4.619 9.473 -8.096 1.00 36.22 90 PRO A O 1
ATOM 697 N N . LEU A 1 91 ? 4.372 8.139 -6.312 1.00 38.72 91 LEU A N 1
ATOM 698 C CA . LEU A 1 91 ? 2.933 7.956 -6.485 1.00 38.72 91 LEU A CA 1
ATOM 699 C C . LEU A 1 91 ? 2.331 9.338 -6.222 1.00 38.72 91 LEU A C 1
ATOM 701 O O . LEU A 1 91 ? 2.380 9.762 -5.077 1.00 38.72 91 LEU A O 1
ATOM 705 N N . LEU A 1 92 ? 1.930 10.041 -7.293 1.00 32.91 92 LEU A N 1
ATOM 706 C CA . LEU A 1 92 ? 1.437 11.427 -7.351 1.00 32.91 92 LEU A CA 1
ATOM 707 C C . LEU A 1 92 ? 1.387 12.123 -5.981 1.00 32.91 92 LEU A C 1
ATOM 709 O O . LEU A 1 92 ? 0.537 11.737 -5.173 1.00 32.91 92 LEU A O 1
ATOM 713 N N . PRO A 1 93 ? 2.228 13.142 -5.717 1.00 35.62 93 PRO A N 1
ATOM 714 C CA . PRO A 1 93 ? 2.260 13.805 -4.424 1.00 35.62 93 PRO A CA 1
ATOM 715 C C . PRO A 1 93 ? 0.917 14.492 -4.176 1.00 35.62 93 PRO A C 1
ATOM 717 O O . PRO A 1 93 ? 0.687 15.634 -4.566 1.00 35.62 93 PRO A O 1
ATOM 720 N N . ARG A 1 94 ? 0.007 13.791 -3.508 1.00 50.22 94 ARG A N 1
ATOM 721 C CA . ARG A 1 94 ? -1.031 14.436 -2.722 1.00 50.22 94 ARG A CA 1
ATOM 722 C C . ARG A 1 94 ? -0.411 14.660 -1.364 1.00 50.22 94 ARG A C 1
ATOM 724 O O . ARG A 1 94 ? 0.091 13.721 -0.753 1.00 50.22 94 ARG A O 1
ATOM 731 N N . ASN A 1 95 ? -0.412 15.912 -0.922 1.00 58.47 95 ASN A N 1
ATOM 732 C CA . ASN A 1 95 ? -0.051 16.230 0.449 1.00 58.47 95 ASN A CA 1
ATOM 733 C C . ASN A 1 95 ? -1.076 15.541 1.344 1.00 58.47 95 ASN A C 1
ATOM 735 O O . ASN A 1 95 ? -2.211 16.001 1.474 1.00 58.47 95 ASN A O 1
ATOM 739 N N . ALA A 1 96 ? -0.683 14.400 1.894 1.00 66.06 96 ALA A N 1
ATOM 740 C CA . ALA A 1 96 ? -1.473 13.669 2.854 1.00 66.06 96 ALA A CA 1
ATOM 741 C C . ALA A 1 96 ? -1.773 14.612 4.028 1.00 66.06 96 ALA A C 1
ATOM 743 O O . ALA A 1 96 ? -0.831 15.220 4.552 1.00 66.06 96 ALA A O 1
ATOM 744 N N . PRO A 1 97 ? -3.041 14.764 4.453 1.00 82.44 97 PRO A N 1
ATOM 745 C CA . PRO A 1 97 ? -3.367 15.643 5.565 1.00 82.44 97 PRO A CA 1
ATOM 746 C C . PRO A 1 97 ? -2.561 15.216 6.804 1.00 82.44 97 PRO A C 1
ATOM 748 O O . PRO A 1 97 ? -2.709 14.070 7.246 1.00 82.44 97 PRO A O 1
ATOM 751 N N . PRO A 1 98 ? -1.696 16.084 7.369 1.00 84.62 98 PRO A N 1
ATOM 752 C CA . PRO A 1 98 ? -0.795 15.701 8.461 1.00 84.62 98 PRO A CA 1
ATOM 753 C C . PRO A 1 98 ? -1.535 15.130 9.674 1.00 84.62 98 PRO A C 1
ATOM 755 O O . PRO A 1 98 ? -1.038 14.235 10.353 1.00 84.62 98 PRO A O 1
ATOM 758 N N . GLU A 1 99 ? -2.752 15.613 9.913 1.00 90.75 99 GLU A N 1
ATOM 759 C CA . GLU A 1 99 ? -3.638 15.164 10.987 1.00 90.75 99 GLU A CA 1
ATOM 760 C C . GLU A 1 99 ? -4.103 13.716 10.786 1.00 90.75 99 GLU A C 1
ATOM 762 O O . GLU A 1 99 ? -4.078 12.931 11.732 1.00 90.75 99 GLU A O 1
ATOM 767 N N . ILE A 1 100 ? -4.447 13.328 9.553 1.00 92.06 100 ILE A N 1
ATOM 768 C CA . ILE A 1 100 ? -4.854 11.955 9.220 1.00 92.06 100 ILE A CA 1
ATOM 769 C C . ILE A 1 100 ? -3.656 11.011 9.301 1.00 92.06 100 ILE A C 1
ATOM 771 O O . ILE A 1 100 ? -3.768 9.925 9.870 1.00 92.06 100 ILE A O 1
ATOM 775 N N . LEU A 1 101 ? -2.491 11.429 8.790 1.00 87.50 101 LEU A N 1
ATOM 776 C CA . LEU A 1 101 ? -1.258 10.652 8.939 1.00 87.50 101 LEU A CA 1
ATOM 777 C C . LEU A 1 101 ? -0.918 10.423 10.413 1.00 87.50 101 LEU A C 1
ATOM 779 O O . LEU A 1 101 ? -0.614 9.295 10.796 1.00 87.50 101 LEU A O 1
ATOM 783 N N . SER A 1 102 ? -0.994 11.472 11.234 1.00 90.38 102 SER A N 1
ATOM 784 C CA . SER A 1 102 ? -0.746 11.396 12.677 1.00 90.38 102 SER A CA 1
ATOM 785 C C . SER A 1 102 ? -1.744 10.467 13.373 1.00 90.38 102 SER A C 1
ATOM 787 O O . SER A 1 102 ? -1.345 9.601 14.153 1.00 90.38 102 SER A O 1
ATOM 789 N N . LEU A 1 103 ? -3.033 10.574 13.032 1.00 94.50 103 LEU A N 1
ATOM 790 C CA . LEU A 1 103 ? -4.089 9.712 13.558 1.00 94.50 103 LEU A CA 1
ATOM 791 C C . LEU A 1 103 ? -3.838 8.235 13.232 1.00 94.50 103 LEU A C 1
ATOM 793 O O . LEU A 1 103 ? -3.844 7.403 14.139 1.00 94.50 103 LEU A O 1
ATOM 797 N N . TYR A 1 104 ? -3.607 7.900 11.961 1.00 94.12 104 TYR A N 1
ATOM 798 C CA . TYR A 1 104 ? -3.343 6.520 11.557 1.00 94.12 104 TYR A CA 1
ATOM 799 C C . TYR A 1 104 ? -2.059 5.980 12.177 1.00 94.12 104 TYR A C 1
ATOM 801 O O . TYR A 1 104 ? -2.077 4.883 12.727 1.00 94.12 104 TYR A O 1
ATOM 809 N N . THR A 1 105 ? -0.981 6.767 12.164 1.00 89.50 105 THR A N 1
ATOM 810 C CA . THR A 1 105 ? 0.284 6.412 12.825 1.00 89.50 105 THR A CA 1
ATOM 811 C C . THR A 1 105 ? 0.018 6.047 14.281 1.00 89.50 105 THR A C 1
ATOM 813 O O . THR A 1 105 ? 0.359 4.953 14.702 1.00 89.50 105 THR A O 1
ATOM 816 N N . LYS A 1 106 ? -0.694 6.897 15.031 1.00 94.00 106 LYS A N 1
ATOM 817 C CA . LYS A 1 106 ? -1.024 6.642 16.439 1.00 94.00 106 LYS A CA 1
ATOM 818 C C . LYS A 1 106 ? -1.881 5.388 16.652 1.00 94.00 106 LYS A C 1
ATOM 820 O O . LYS A 1 106 ? -1.705 4.709 17.657 1.00 94.00 106 LYS A O 1
ATOM 825 N N . LEU A 1 107 ? -2.838 5.108 15.766 1.00 94.12 107 LEU A N 1
ATOM 826 C CA . LEU A 1 107 ? -3.749 3.964 15.910 1.00 94.12 107 LEU A CA 1
ATOM 827 C C . LEU A 1 107 ? -3.105 2.624 15.536 1.00 94.12 107 LEU A C 1
ATOM 829 O O . LEU A 1 107 ? -3.499 1.595 16.083 1.00 94.12 107 LEU A O 1
ATOM 833 N N . PHE A 1 108 ? -2.150 2.629 14.606 1.00 92.25 108 PHE A N 1
ATOM 834 C CA . PHE A 1 108 ? -1.464 1.421 14.143 1.00 92.25 108 PHE A CA 1
ATOM 835 C C . PHE A 1 108 ? -0.080 1.221 14.774 1.00 92.25 108 PHE A C 1
ATOM 837 O O . PHE A 1 108 ? 0.505 0.153 14.598 1.00 92.25 108 PHE A O 1
ATOM 844 N N . ASP A 1 109 ? 0.437 2.197 15.524 1.00 89.38 109 ASP A N 1
ATOM 845 C CA . ASP A 1 109 ? 1.693 2.057 16.259 1.00 89.38 109 ASP A CA 1
ATOM 846 C C . ASP A 1 109 ? 1.636 0.901 17.264 1.00 89.38 109 ASP A C 1
ATOM 848 O O . ASP A 1 109 ? 0.661 0.718 17.998 1.00 89.38 109 ASP A O 1
ATOM 852 N N . GLY A 1 110 ? 2.677 0.069 17.249 1.00 79.44 110 GLY A N 1
ATOM 853 C CA . GLY A 1 110 ? 2.765 -1.144 18.065 1.00 79.44 110 GLY A CA 1
ATOM 854 C C . GLY A 1 110 ? 1.742 -2.243 17.739 1.00 79.44 110 GLY A C 1
ATOM 855 O O . GLY A 1 110 ? 1.695 -3.248 18.455 1.00 79.44 110 GLY A O 1
ATOM 856 N N . ASN A 1 111 ? 0.928 -2.103 16.687 1.00 87.38 111 ASN A N 1
ATOM 857 C CA . ASN A 1 111 ? -0.006 -3.150 16.290 1.00 87.38 111 ASN A CA 1
ATOM 858 C C . ASN A 1 111 ? 0.757 -4.369 15.732 1.00 87.38 111 ASN A C 1
ATOM 860 O O . ASN A 1 111 ? 1.653 -4.239 14.906 1.00 87.38 111 ASN A O 1
ATOM 864 N N . ARG A 1 112 ? 0.411 -5.577 16.191 1.00 86.56 112 ARG A N 1
ATOM 865 C CA . ARG A 1 112 ? 1.089 -6.824 15.779 1.00 86.56 112 ARG A CA 1
ATOM 866 C C . ARG A 1 112 ? 0.603 -7.383 14.440 1.00 86.56 112 ARG A C 1
ATOM 868 O O . ARG A 1 112 ? 1.302 -8.178 13.820 1.00 86.56 112 ARG A O 1
ATOM 875 N N . ASP A 1 113 ? -0.617 -7.022 14.052 1.00 87.00 113 ASP A N 1
ATOM 876 C CA . ASP A 1 113 ? -1.330 -7.537 12.886 1.00 87.00 113 ASP A CA 1
ATOM 877 C C . ASP A 1 113 ? -0.994 -6.732 11.623 1.00 87.00 113 ASP A C 1
ATOM 879 O O . ASP A 1 113 ? -1.172 -7.230 10.510 1.00 87.00 113 ASP A O 1
ATOM 883 N N . VAL A 1 114 ? -0.483 -5.507 11.782 1.00 85.44 114 VAL A N 1
ATOM 884 C CA . VAL A 1 114 ? -0.065 -4.636 10.682 1.00 85.44 114 VAL A CA 1
ATOM 885 C C . VAL A 1 114 ? 1.235 -3.909 10.985 1.00 85.44 114 VAL A C 1
ATOM 887 O O . VAL A 1 114 ? 1.456 -3.420 12.084 1.00 85.44 114 VAL A O 1
ATOM 890 N N . THR A 1 115 ? 2.064 -3.756 9.961 1.00 80.50 115 THR A N 1
ATOM 891 C CA . THR A 1 115 ? 3.098 -2.716 9.918 1.00 80.50 115 THR A CA 1
ATOM 892 C C . THR A 1 115 ? 2.635 -1.613 8.977 1.00 80.50 115 THR A C 1
ATOM 894 O O . THR A 1 115 ? 1.808 -1.860 8.101 1.00 80.50 115 THR A O 1
ATOM 897 N N . TYR A 1 116 ? 3.124 -0.389 9.146 1.00 78.94 116 TYR A N 1
ATOM 898 C CA . TYR A 1 116 ? 2.721 0.722 8.290 1.00 78.94 116 TYR A CA 1
ATOM 899 C C . TYR A 1 116 ? 3.916 1.483 7.734 1.00 78.94 116 TYR A C 1
ATOM 901 O O . TYR A 1 116 ? 5.004 1.493 8.309 1.00 78.94 116 TYR A O 1
ATOM 909 N N . PHE A 1 117 ? 3.679 2.149 6.609 1.00 71.50 117 PHE A N 1
ATOM 910 C CA . PHE A 1 117 ? 4.596 3.110 6.021 1.00 71.50 117 PHE A CA 1
ATOM 911 C C . PHE A 1 117 ? 3.845 4.421 5.777 1.00 71.50 117 PHE A C 1
ATOM 913 O O . PHE A 1 117 ? 2.990 4.521 4.894 1.00 71.50 117 PHE A O 1
ATOM 920 N N . ALA A 1 118 ? 4.147 5.423 6.602 1.00 66.81 118 ALA A N 1
ATOM 921 C CA . ALA A 1 118 ? 3.559 6.752 6.516 1.00 66.81 118 ALA A CA 1
ATOM 922 C C . ALA A 1 118 ? 4.491 7.671 5.722 1.00 66.81 118 ALA A C 1
ATOM 924 O O . ALA A 1 118 ? 5.634 7.886 6.121 1.00 66.81 118 ALA A O 1
ATOM 925 N N . HIS A 1 119 ? 4.003 8.239 4.619 1.00 62.91 119 HIS A N 1
ATOM 926 C CA . HIS A 1 119 ? 4.770 9.192 3.822 1.00 62.91 119 HIS A CA 1
ATOM 927 C C . HIS A 1 119 ? 3.908 10.418 3.469 1.00 62.91 119 HIS A C 1
ATOM 929 O O . HIS A 1 119 ? 2.787 10.237 2.988 1.00 62.91 119 HIS A O 1
ATOM 935 N N . PRO A 1 120 ? 4.406 11.660 3.648 1.00 58.50 120 PRO A N 1
ATOM 936 C CA . PRO A 1 120 ? 3.641 12.894 3.406 1.00 58.50 120 PRO A CA 1
ATOM 937 C C . PRO A 1 120 ? 3.096 13.062 1.984 1.00 58.50 120 PRO A C 1
ATOM 939 O O . PRO A 1 120 ? 2.151 13.810 1.770 1.00 58.50 120 PRO A O 1
ATOM 942 N N . GLN A 1 121 ? 3.709 12.383 1.016 1.00 59.34 121 GLN A N 1
ATOM 943 C CA . GLN A 1 121 ? 3.344 12.447 -0.403 1.00 59.34 121 GLN A CA 1
ATOM 944 C C . GLN A 1 121 ? 2.583 11.204 -0.888 1.00 59.34 121 GLN A C 1
ATOM 946 O O . GLN A 1 121 ? 2.399 11.041 -2.088 1.00 59.34 121 GLN A O 1
ATOM 951 N N . ALA A 1 122 ? 2.207 10.283 0.005 1.00 63.97 122 ALA A N 1
ATOM 952 C CA . ALA A 1 122 ? 1.494 9.078 -0.401 1.00 63.97 122 ALA A CA 1
ATOM 953 C C . ALA A 1 122 ? 0.029 9.382 -0.749 1.00 63.97 122 ALA A C 1
ATOM 955 O O . ALA A 1 122 ? -0.632 10.184 -0.095 1.00 63.97 122 ALA A O 1
ATOM 956 N N . SER A 1 123 ? -0.509 8.670 -1.740 1.00 69.62 123 SER A N 1
ATOM 957 C CA . SER A 1 123 ? -1.933 8.715 -2.099 1.00 69.62 123 SER A CA 1
ATOM 958 C C . SER A 1 123 ? -2.829 7.889 -1.161 1.00 69.62 123 SER A C 1
ATOM 960 O O . SER A 1 123 ? -4.048 8.058 -1.156 1.00 69.62 123 SER A O 1
ATOM 962 N N . SER A 1 124 ? -2.235 7.011 -0.349 1.00 79.94 124 SER A N 1
ATOM 963 C CA . SER A 1 124 ? -2.903 6.217 0.687 1.00 79.94 124 SER A CA 1
ATOM 964 C C . SER A 1 124 ? -1.955 5.928 1.851 1.00 79.94 124 SER A C 1
ATOM 966 O O . SER A 1 124 ? -0.746 5.832 1.644 1.00 79.94 124 SER A O 1
ATOM 968 N N . PHE A 1 125 ? -2.491 5.711 3.051 1.00 83.50 125 PHE A N 1
ATOM 969 C CA . PHE A 1 125 ? -1.718 5.215 4.187 1.00 83.50 125 PHE A CA 1
ATOM 970 C C . PHE A 1 125 ? -1.444 3.722 4.000 1.00 83.50 125 PHE A C 1
ATOM 972 O O . PHE A 1 125 ? -2.375 2.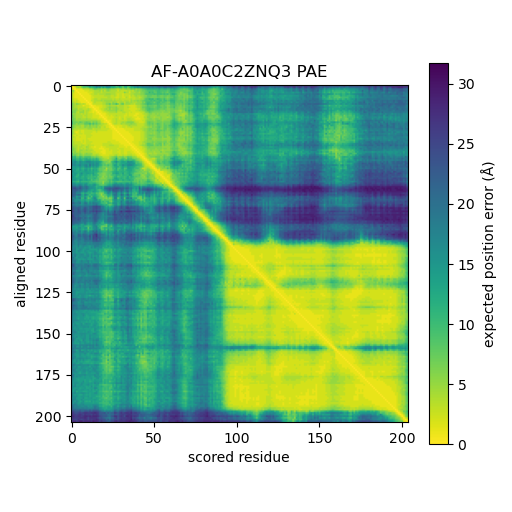915 4.039 1.00 83.50 125 PHE A O 1
ATOM 979 N N . ALA A 1 126 ? -0.188 3.363 3.740 1.00 82.38 126 ALA A N 1
ATOM 980 C CA . ALA A 1 126 ? 0.195 1.996 3.419 1.00 82.38 126 ALA A CA 1
ATOM 981 C C . ALA A 1 126 ? 0.282 1.138 4.687 1.00 82.38 126 ALA A C 1
ATOM 983 O O . ALA A 1 126 ? 1.059 1.437 5.594 1.00 82.38 126 ALA A O 1
ATOM 984 N N . LEU A 1 127 ? -0.488 0.054 4.714 1.00 85.06 127 LEU A N 1
ATOM 985 C CA . LEU A 1 127 ? -0.474 -0.986 5.735 1.00 85.06 127 LEU A CA 1
ATOM 986 C C . LEU A 1 127 ? -0.020 -2.305 5.110 1.00 85.06 127 LEU A C 1
ATOM 988 O O . LEU A 1 127 ? -0.441 -2.653 4.008 1.00 85.06 127 LEU A O 1
ATOM 992 N N . PHE A 1 128 ? 0.785 -3.066 5.838 1.00 84.06 128 PHE A N 1
ATOM 993 C CA . PHE A 1 128 ? 1.210 -4.410 5.475 1.00 84.06 128 PHE A CA 1
ATOM 994 C C . PHE A 1 128 ? 0.774 -5.372 6.568 1.00 84.06 128 PHE A C 1
ATOM 996 O O . PHE A 1 128 ? 1.269 -5.318 7.695 1.00 84.06 128 PHE A O 1
ATOM 1003 N N . LEU A 1 129 ? -0.175 -6.235 6.220 1.00 87.44 129 LEU A N 1
ATOM 1004 C CA . LEU A 1 129 ? -0.682 -7.290 7.083 1.00 87.44 129 LEU A CA 1
ATOM 1005 C C . LEU A 1 129 ? 0.440 -8.248 7.503 1.00 87.44 129 LEU A C 1
ATOM 1007 O O . LEU A 1 129 ? 1.361 -8.527 6.732 1.00 87.44 129 LEU A O 1
ATOM 1011 N N . ALA A 1 130 ? 0.328 -8.806 8.703 1.00 83.88 130 ALA A N 1
ATOM 1012 C CA . ALA A 1 130 ? 1.181 -9.896 9.150 1.00 83.88 130 ALA A CA 1
ATOM 1013 C C . ALA A 1 130 ? 0.948 -11.176 8.310 1.00 83.88 130 ALA A C 1
ATOM 1015 O O . ALA A 1 130 ? -0.165 -11.399 7.825 1.00 83.88 130 ALA A O 1
ATOM 1016 N N . PRO A 1 131 ? 1.947 -12.074 8.172 1.00 84.44 131 PRO A N 1
ATOM 1017 C CA . PRO A 1 131 ? 1.856 -13.249 7.294 1.00 84.44 131 PRO A CA 1
ATOM 1018 C C . PRO A 1 131 ? 0.653 -14.170 7.529 1.00 84.44 131 PRO A C 1
ATOM 1020 O O . PRO A 1 131 ? 0.105 -14.735 6.587 1.00 84.44 131 PRO A O 1
ATOM 1023 N N . TYR A 1 132 ? 0.200 -14.317 8.777 1.00 82.12 132 TYR A N 1
ATOM 1024 C CA . TYR A 1 132 ? -0.957 -15.163 9.098 1.00 82.12 132 TYR A CA 1
ATOM 1025 C C . TYR A 1 132 ? -2.293 -14.585 8.610 1.00 82.12 132 TYR A C 1
ATOM 1027 O O . TYR A 1 132 ? -3.281 -15.313 8.580 1.00 82.12 132 TYR A O 1
ATOM 1035 N N . LEU A 1 133 ? -2.319 -13.312 8.206 1.00 88.62 133 LEU A N 1
ATOM 1036 C CA . LEU A 1 133 ? -3.483 -12.635 7.639 1.00 88.62 133 LEU A CA 1
ATOM 1037 C C . LEU A 1 133 ? -3.484 -12.630 6.105 1.00 88.62 133 LEU A C 1
ATOM 1039 O O . LEU A 1 133 ? -4.388 -12.055 5.505 1.00 88.62 133 LEU A O 1
ATOM 1043 N N . PHE A 1 134 ? -2.515 -13.286 5.456 1.00 87.19 134 PHE A N 1
ATOM 1044 C CA . PHE A 1 134 ? -2.469 -13.352 3.992 1.00 87.19 134 PHE A CA 1
ATOM 1045 C C . PHE A 1 134 ? -3.654 -14.134 3.422 1.00 87.19 134 PHE A C 1
ATOM 1047 O O . PHE A 1 134 ? -4.260 -13.688 2.458 1.00 87.19 134 PHE A O 1
ATOM 1054 N N . CYS A 1 135 ? -4.020 -15.265 4.032 1.00 84.81 135 CYS A N 1
ATOM 1055 C CA . CYS A 1 135 ? -5.145 -16.088 3.579 1.00 84.81 135 CYS A CA 1
ATOM 1056 C C . CYS A 1 135 ? -6.515 -15.421 3.772 1.00 84.81 135 CYS A C 1
ATOM 1058 O O . CYS A 1 135 ? -7.322 -15.475 2.851 1.00 84.81 135 CYS A O 1
ATOM 1060 N N . PRO A 1 136 ? -6.817 -14.784 4.924 1.00 89.81 136 PRO A N 1
ATOM 1061 C CA . PRO A 1 136 ? -8.081 -14.072 5.086 1.00 89.81 136 PRO A CA 1
ATOM 1062 C C . PRO A 1 136 ? -8.104 -12.686 4.428 1.00 89.81 136 PRO A C 1
ATOM 1064 O O . PRO A 1 136 ? -9.072 -11.954 4.631 1.00 89.81 136 PRO A O 1
ATOM 1067 N N . LYS A 1 137 ? -7.080 -12.269 3.667 1.00 90.75 137 LYS A N 1
ATOM 1068 C CA . LYS A 1 137 ? -7.023 -10.907 3.119 1.00 90.75 137 LYS A CA 1
ATOM 1069 C C . LYS A 1 137 ? -8.255 -10.562 2.290 1.00 90.75 137 LYS A C 1
ATOM 1071 O O . LYS A 1 137 ? -8.799 -9.468 2.433 1.00 90.75 137 LYS A O 1
ATOM 1076 N N . GLU A 1 138 ? -8.703 -11.462 1.428 1.00 91.06 138 GLU A N 1
ATOM 1077 C CA . GLU A 1 138 ? -9.881 -11.242 0.593 1.00 91.06 138 GLU A CA 1
ATOM 1078 C C . GLU A 1 138 ? -11.150 -11.062 1.442 1.00 91.06 138 GLU A C 1
ATOM 1080 O O . GLU A 1 138 ? -11.978 -10.208 1.118 1.00 91.06 138 GLU A O 1
ATOM 1085 N N . GLU A 1 139 ? -11.275 -11.793 2.556 1.00 92.50 139 GLU A N 1
ATOM 1086 C CA . GLU A 1 139 ? -12.367 -11.639 3.529 1.00 92.50 139 GLU A CA 1
ATOM 1087 C C . GLU A 1 139 ? -12.278 -10.292 4.260 1.00 92.50 139 GLU A C 1
ATOM 1089 O O . GLU A 1 139 ? -13.279 -9.581 4.358 1.00 92.50 139 GLU A O 1
ATOM 1094 N N . ILE A 1 140 ? -11.076 -9.890 4.688 1.00 94.50 140 ILE A N 1
ATOM 1095 C CA . ILE A 1 140 ? -10.811 -8.583 5.312 1.00 94.50 140 ILE A CA 1
ATOM 1096 C C . ILE A 1 140 ? -11.206 -7.452 4.353 1.00 94.50 140 ILE A C 1
ATOM 1098 O O . ILE A 1 140 ? -11.929 -6.528 4.730 1.00 94.50 140 ILE A O 1
ATOM 1102 N N . VAL A 1 141 ? -10.787 -7.536 3.087 1.00 94.19 141 VAL A N 1
ATOM 1103 C CA . VAL A 1 141 ? -11.139 -6.559 2.044 1.00 94.19 141 VAL A CA 1
ATOM 1104 C C . VAL A 1 141 ? -12.647 -6.541 1.795 1.00 94.19 141 VAL A C 1
ATOM 1106 O O . VAL A 1 141 ? -13.231 -5.464 1.650 1.00 94.19 141 VAL A O 1
ATOM 1109 N N . ALA A 1 142 ? -13.296 -7.705 1.747 1.00 93.88 142 ALA A N 1
ATOM 1110 C CA . ALA A 1 142 ? -14.742 -7.790 1.585 1.00 93.88 142 ALA A CA 1
ATOM 1111 C C . ALA A 1 142 ? -15.482 -7.140 2.766 1.00 93.88 142 ALA A C 1
ATOM 1113 O O . ALA A 1 142 ? -16.409 -6.361 2.538 1.00 93.88 142 ALA A O 1
ATOM 1114 N N . ALA A 1 143 ? -15.037 -7.382 4.001 1.00 95.50 143 ALA A N 1
ATOM 1115 C CA . ALA A 1 143 ? -15.606 -6.785 5.207 1.00 95.50 143 ALA A CA 1
ATOM 1116 C C . ALA A 1 143 ? -15.445 -5.254 5.227 1.00 95.50 143 ALA A C 1
ATOM 1118 O O . ALA A 1 143 ? -16.404 -4.535 5.512 1.00 95.50 143 ALA A O 1
ATOM 1119 N N . LEU A 1 144 ? -14.278 -4.733 4.832 1.00 95.69 144 LEU A N 1
ATOM 1120 C CA . LEU A 1 144 ? -14.049 -3.286 4.702 1.00 95.69 144 LEU A CA 1
ATOM 1121 C C . LEU A 1 144 ? -14.987 -2.657 3.665 1.00 95.69 144 LEU A C 1
ATOM 1123 O O . LEU A 1 144 ? -15.606 -1.625 3.929 1.00 95.69 144 LEU A O 1
ATOM 1127 N N . ARG A 1 145 ? -15.171 -3.311 2.512 1.00 95.12 145 ARG A N 1
ATOM 1128 C CA . ARG A 1 145 ? -16.109 -2.851 1.476 1.00 95.12 145 ARG A CA 1
ATOM 1129 C C . ARG A 1 145 ? -17.560 -2.878 1.956 1.00 95.12 145 ARG A C 1
ATOM 1131 O O . ARG A 1 145 ? -18.293 -1.927 1.695 1.00 95.12 145 ARG A O 1
ATOM 1138 N N . GLN A 1 146 ? -17.970 -3.917 2.686 1.00 95.88 146 GLN A N 1
ATOM 1139 C CA . GLN A 1 146 ? -19.301 -3.988 3.307 1.00 95.88 146 GLN A CA 1
ATOM 1140 C C . GLN A 1 146 ? -19.512 -2.858 4.325 1.00 95.88 146 GLN A C 1
ATOM 1142 O O . GLN A 1 146 ? -20.588 -2.261 4.370 1.00 95.88 146 GLN A O 1
ATOM 1147 N N . ALA A 1 147 ? -18.466 -2.495 5.071 1.00 95.12 147 ALA A N 1
ATOM 1148 C CA . ALA A 1 147 ? -18.456 -1.348 5.977 1.00 95.12 147 ALA A CA 1
ATOM 1149 C C . ALA A 1 147 ? -18.342 0.019 5.266 1.00 95.12 147 ALA A C 1
ATOM 1151 O O . ALA A 1 147 ? -18.302 1.053 5.936 1.00 95.12 147 ALA A O 1
ATOM 1152 N N . LYS A 1 148 ? -18.334 0.039 3.924 1.00 95.88 148 LYS A N 1
ATOM 1153 C CA . LYS A 1 148 ? -18.176 1.231 3.071 1.00 95.88 148 LYS A CA 1
ATOM 1154 C C . LYS A 1 148 ? -16.845 1.963 3.271 1.00 95.88 148 LYS A C 1
ATOM 1156 O O . LYS A 1 148 ? -16.782 3.180 3.121 1.00 95.88 148 LYS A O 1
ATOM 1161 N N . ILE A 1 149 ? -15.783 1.228 3.588 1.00 94.12 149 ILE A N 1
ATOM 1162 C CA . ILE A 1 149 ? -14.423 1.761 3.677 1.00 94.12 149 ILE A CA 1
ATOM 1163 C C . ILE A 1 149 ? -13.728 1.516 2.343 1.00 94.12 149 ILE A C 1
ATOM 1165 O O . ILE A 1 149 ? -13.560 0.374 1.908 1.00 94.12 149 ILE A O 1
ATOM 1169 N N . ALA A 1 150 ? -13.337 2.604 1.682 1.00 89.12 150 ALA A N 1
ATOM 1170 C CA . ALA A 1 150 ? -12.505 2.526 0.492 1.00 89.12 150 ALA A CA 1
ATOM 1171 C C . ALA A 1 150 ? -11.123 1.988 0.878 1.00 89.12 150 ALA A C 1
ATOM 1173 O O . ALA A 1 150 ? -10.541 2.429 1.863 1.00 89.12 150 ALA A O 1
ATOM 1174 N N . VAL A 1 151 ? -10.597 1.041 0.102 1.00 89.94 151 VAL A N 1
ATOM 1175 C CA . VAL A 1 151 ? -9.243 0.509 0.289 1.00 89.94 151 VAL A CA 1
ATOM 1176 C C . VAL A 1 151 ? -8.524 0.428 -1.046 1.00 89.94 151 VAL A C 1
ATOM 1178 O O . VAL A 1 151 ? -9.074 -0.077 -2.029 1.00 89.94 151 VAL A O 1
ATOM 1181 N N . SER A 1 152 ? -7.286 0.907 -1.069 1.00 84.56 152 SER A N 1
ATOM 1182 C CA . SER A 1 152 ? -6.380 0.760 -2.204 1.00 84.56 152 SER A CA 1
ATOM 1183 C C . SER A 1 152 ? -5.677 -0.589 -2.118 1.00 84.56 152 SER A C 1
ATOM 1185 O O . SER A 1 152 ? -5.213 -0.995 -1.053 1.00 84.56 152 SER A O 1
ATOM 1187 N N . LEU A 1 153 ? -5.582 -1.286 -3.246 1.00 83.44 153 LEU A N 1
ATOM 1188 C CA . LEU A 1 153 ? -4.878 -2.559 -3.366 1.00 83.44 153 LEU A CA 1
ATOM 1189 C C . LEU A 1 153 ? -3.804 -2.434 -4.438 1.00 83.44 153 LEU A C 1
ATOM 1191 O O . LEU A 1 153 ? -3.992 -1.729 -5.429 1.00 83.44 153 LEU A O 1
ATOM 1195 N N . LEU A 1 154 ? -2.702 -3.155 -4.258 1.00 74.06 154 LEU A N 1
ATOM 1196 C CA . LEU A 1 154 ? -1.716 -3.314 -5.317 1.00 74.06 154 LEU A CA 1
ATOM 1197 C C . LEU A 1 154 ? -2.228 -4.310 -6.367 1.00 74.06 154 LEU A C 1
ATOM 1199 O O . LEU A 1 154 ? -2.930 -5.268 -6.015 1.00 74.06 154 LEU A O 1
ATOM 1203 N N . PRO A 1 155 ? -1.873 -4.121 -7.649 1.00 69.38 155 PRO A N 1
ATOM 1204 C CA . PRO A 1 155 ? -2.138 -5.121 -8.668 1.00 69.38 155 PRO A CA 1
ATOM 1205 C C . PRO A 1 155 ? -1.393 -6.418 -8.337 1.00 69.38 155 PRO A C 1
ATOM 1207 O O . PRO A 1 155 ? -0.305 -6.402 -7.759 1.00 69.38 155 PRO A O 1
ATOM 1210 N N . LYS A 1 156 ? -1.980 -7.555 -8.720 1.00 76.12 156 LYS A N 1
ATOM 1211 C CA . LYS A 1 156 ? -1.299 -8.845 -8.600 1.00 76.12 156 LYS A CA 1
ATOM 1212 C C . LYS A 1 156 ? -0.053 -8.832 -9.496 1.00 76.12 156 LYS A C 1
ATOM 1214 O O . LYS A 1 156 ? -0.191 -8.508 -10.679 1.00 76.12 156 LYS A O 1
ATOM 1219 N N . PRO A 1 157 ? 1.137 -9.185 -8.978 1.00 67.75 157 PRO A N 1
ATOM 1220 C CA . PRO A 1 157 ? 2.348 -9.208 -9.783 1.00 67.75 157 PRO A CA 1
ATOM 1221 C C . PRO A 1 157 ? 2.213 -10.234 -10.912 1.00 67.75 157 PRO A C 1
ATOM 1223 O O . PRO A 1 157 ? 1.659 -11.320 -10.718 1.00 67.75 157 PRO A O 1
ATOM 1226 N N . ARG A 1 158 ? 2.703 -9.867 -12.102 1.00 66.75 158 ARG A N 1
ATOM 1227 C CA . ARG A 1 158 ? 2.673 -10.722 -13.302 1.00 66.75 158 ARG A CA 1
ATOM 1228 C C . ARG A 1 158 ? 3.756 -11.803 -13.278 1.00 66.75 158 ARG A C 1
ATOM 1230 O O . ARG A 1 158 ? 3.568 -12.864 -13.862 1.00 66.75 158 ARG A O 1
ATOM 1237 N N . GLU A 1 159 ? 4.864 -11.540 -12.591 1.00 66.50 159 GLU A N 1
ATOM 1238 C CA . GLU A 1 159 ? 5.993 -12.458 -12.444 1.00 66.50 159 GLU A CA 1
ATOM 1239 C C . GLU A 1 159 ? 6.011 -13.100 -11.053 1.00 66.50 159 GLU A C 1
ATOM 1241 O O . GLU A 1 159 ? 5.528 -12.518 -10.078 1.00 66.50 159 GLU A O 1
ATOM 1246 N N . SER A 1 160 ? 6.598 -14.297 -10.942 1.00 65.56 160 SER A N 1
ATOM 1247 C CA . SER A 1 160 ? 6.739 -15.015 -9.668 1.00 65.56 160 SER A CA 1
ATOM 1248 C C . SER A 1 160 ? 7.903 -14.470 -8.830 1.00 65.56 160 SER A C 1
ATOM 1250 O O . SER A 1 160 ? 8.801 -15.212 -8.426 1.00 65.56 160 SER A O 1
ATOM 1252 N N . LEU A 1 161 ? 7.916 -13.162 -8.594 1.00 66.31 161 LEU A N 1
ATOM 1253 C CA . LEU A 1 161 ? 8.837 -12.549 -7.648 1.00 66.31 161 LEU A CA 1
ATOM 1254 C C . LEU A 1 161 ? 8.292 -12.741 -6.234 1.00 66.31 161 LEU A C 1
ATOM 1256 O O . LEU A 1 161 ? 7.125 -12.457 -5.954 1.00 66.31 161 LEU A O 1
ATOM 1260 N N . PHE A 1 162 ? 9.123 -13.289 -5.355 1.00 65.38 162 PHE A N 1
ATOM 1261 C CA . PHE A 1 162 ? 8.683 -13.722 -4.036 1.00 65.38 162 PHE A CA 1
ATOM 1262 C C . PHE A 1 162 ? 8.271 -12.533 -3.162 1.00 65.38 162 PHE A C 1
ATOM 1264 O O . PHE A 1 162 ? 7.157 -12.539 -2.632 1.00 65.38 162 PHE A O 1
ATOM 1271 N N . VAL A 1 163 ? 9.100 -11.486 -3.057 1.00 64.62 163 VAL A N 1
ATOM 1272 C CA . VAL A 1 163 ? 8.750 -10.302 -2.253 1.00 64.62 163 VAL A CA 1
ATOM 1273 C C . VAL A 1 163 ? 7.612 -9.530 -2.915 1.00 64.62 163 VAL A C 1
ATOM 1275 O O . VAL A 1 163 ? 6.682 -9.132 -2.218 1.00 64.62 163 VAL A O 1
ATOM 1278 N N . ALA A 1 164 ? 7.582 -9.423 -4.247 1.00 65.25 164 ALA A N 1
ATOM 1279 C CA . ALA A 1 164 ? 6.422 -8.891 -4.971 1.00 65.25 164 ALA A CA 1
ATOM 1280 C C . ALA A 1 164 ? 5.101 -9.546 -4.543 1.00 65.25 164 ALA A C 1
ATOM 1282 O O . ALA A 1 164 ? 4.102 -8.867 -4.290 1.00 65.25 164 ALA A O 1
ATOM 1283 N N . HIS A 1 165 ? 5.102 -10.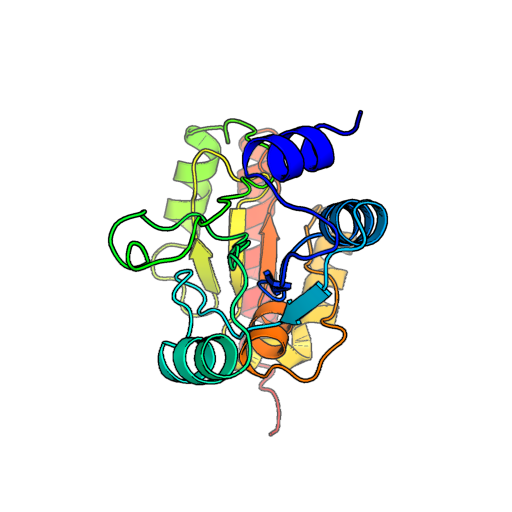877 -4.455 1.00 74.38 165 HIS A N 1
ATOM 1284 C CA . HIS A 1 165 ? 3.936 -11.648 -4.061 1.00 74.38 165 HIS A CA 1
ATOM 1285 C C . HIS A 1 165 ? 3.579 -11.418 -2.591 1.00 74.38 165 HIS A 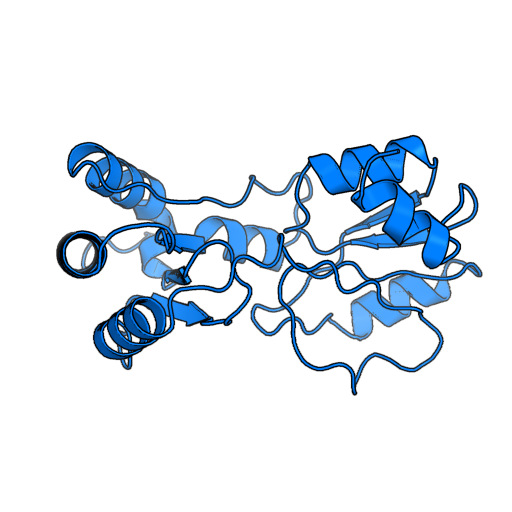C 1
ATOM 1287 O O . HIS A 1 165 ? 2.414 -11.169 -2.294 1.00 74.38 165 HIS A O 1
ATOM 1293 N N . GLN A 1 166 ? 4.563 -11.415 -1.687 1.00 73.69 166 GLN A N 1
ATOM 1294 C CA . GLN A 1 166 ? 4.334 -11.143 -0.263 1.00 73.69 166 GLN A CA 1
ATOM 1295 C C . GLN A 1 166 ? 3.790 -9.735 -0.011 1.00 73.69 166 GLN A C 1
ATOM 1297 O O . GLN A 1 166 ? 2.891 -9.540 0.807 1.00 73.69 166 GLN A O 1
ATOM 1302 N N . VAL A 1 167 ? 4.301 -8.736 -0.723 1.00 73.94 167 VAL A N 1
ATOM 1303 C CA . VAL A 1 167 ? 3.812 -7.362 -0.616 1.00 73.94 167 VAL A CA 1
ATOM 1304 C C . VAL A 1 167 ? 2.414 -7.240 -1.213 1.00 73.94 167 VAL A C 1
ATOM 1306 O O . VAL A 1 167 ? 1.533 -6.656 -0.587 1.00 73.94 167 VAL A O 1
ATOM 1309 N N . TRP A 1 168 ? 2.150 -7.861 -2.366 1.00 81.94 168 TRP A N 1
ATOM 1310 C CA . TRP A 1 168 ? 0.793 -7.939 -2.905 1.00 81.94 168 TRP A CA 1
ATOM 1311 C C . TRP A 1 168 ? -0.175 -8.629 -1.938 1.00 81.94 168 TRP A C 1
ATOM 1313 O O . TRP A 1 168 ? -1.295 -8.153 -1.778 1.00 81.94 168 TRP A O 1
ATOM 1323 N N . GLN A 1 169 ? 0.242 -9.693 -1.249 1.00 84.44 169 GLN A N 1
ATOM 1324 C CA . GLN A 1 169 ? -0.566 -10.400 -0.250 1.00 84.44 169 GLN A CA 1
ATOM 1325 C C . GLN A 1 169 ? -0.725 -9.631 1.063 1.00 84.44 169 GLN A C 1
ATOM 1327 O O . GLN A 1 169 ? -1.722 -9.816 1.745 1.00 84.44 169 GLN A O 1
ATOM 1332 N N . SER A 1 170 ? 0.190 -8.732 1.413 1.00 83.81 170 SER A N 1
ATOM 1333 C CA . SER A 1 170 ? 0.134 -7.987 2.679 1.00 83.81 170 SER A CA 1
ATOM 1334 C C . SER A 1 170 ? -0.464 -6.588 2.545 1.00 83.81 170 SER A C 1
ATOM 1336 O O . SER A 1 170 ? -1.052 -6.094 3.499 1.00 83.81 170 SER A O 1
ATOM 1338 N N . PHE A 1 171 ? -0.365 -5.943 1.381 1.00 85.50 171 PHE A N 1
ATOM 1339 C CA . PHE A 1 171 ? -0.672 -4.516 1.252 1.00 85.50 171 PHE A CA 1
ATOM 1340 C C . PHE A 1 171 ? -2.167 -4.180 1.351 1.00 85.50 171 PHE A C 1
ATOM 1342 O O . PHE A 1 171 ? -2.992 -4.746 0.624 1.00 85.50 171 PHE A O 1
ATOM 1349 N N . LEU A 1 172 ? -2.489 -3.169 2.151 1.00 88.81 172 LEU A N 1
ATOM 1350 C CA . LEU A 1 172 ? -3.759 -2.450 2.181 1.00 88.81 172 LEU A CA 1
ATOM 1351 C C . LEU A 1 172 ? -3.472 -0.947 2.277 1.00 88.81 172 LEU A C 1
ATOM 1353 O O . LEU A 1 172 ? -2.727 -0.517 3.149 1.00 88.81 172 LEU A O 1
ATOM 1357 N N . GLY A 1 173 ? -4.073 -0.134 1.413 1.00 88.62 173 GLY A N 1
ATOM 1358 C CA . GLY A 1 173 ? -3.982 1.323 1.507 1.00 88.62 173 GLY A CA 1
ATOM 1359 C C . GLY A 1 173 ? -5.259 1.920 2.084 1.00 88.62 173 GLY A C 1
ATOM 1360 O O . GLY A 1 173 ? -6.325 1.749 1.489 1.00 88.62 173 GLY A O 1
ATOM 1361 N N . LEU A 1 174 ? -5.166 2.644 3.202 1.00 91.19 174 LEU A N 1
ATOM 1362 C CA . LEU A 1 174 ? -6.284 3.447 3.705 1.00 91.19 174 LEU A CA 1
ATOM 1363 C C . LEU A 1 174 ? -6.325 4.826 3.029 1.00 91.19 174 LEU A C 1
ATOM 1365 O O . LEU A 1 174 ? -5.275 5.392 2.711 1.00 91.19 174 LEU A O 1
ATOM 1369 N N . PRO A 1 175 ? -7.520 5.389 2.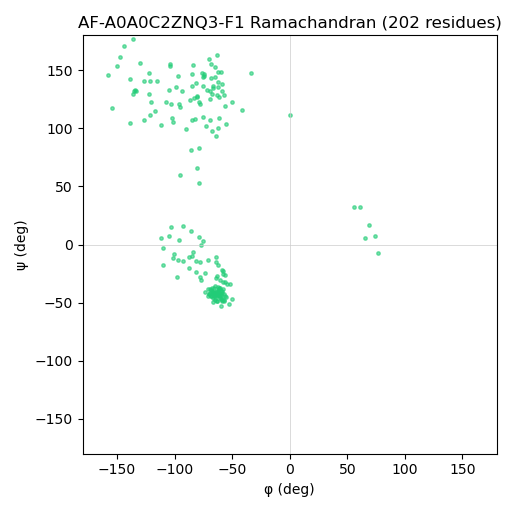808 1.00 89.38 175 PRO A N 1
ATOM 1370 C CA . PRO A 1 175 ? -7.680 6.670 2.140 1.00 89.38 175 PRO A CA 1
ATOM 1371 C C . PRO A 1 175 ? -7.136 7.810 3.004 1.00 89.38 175 PRO A C 1
ATOM 1373 O O . PRO A 1 175 ? -7.272 7.806 4.230 1.00 89.38 175 PRO A O 1
ATOM 1376 N N . LEU A 1 176 ? -6.536 8.789 2.328 1.00 86.69 176 LEU A N 1
ATOM 1377 C CA . LEU A 1 176 ? -6.026 10.026 2.923 1.00 86.69 176 LEU A CA 1
ATOM 1378 C C . LEU A 1 176 ? -6.850 11.259 2.523 1.00 86.69 176 LEU A C 1
ATOM 1380 O O . LEU A 1 176 ? -6.766 12.278 3.194 1.00 86.69 176 LEU A O 1
ATOM 1384 N N . ASP A 1 177 ? -7.647 11.170 1.456 1.00 86.62 177 ASP A N 1
ATOM 1385 C CA . ASP A 1 177 ? -8.513 12.248 0.955 1.00 86.62 177 ASP A CA 1
ATOM 1386 C C . ASP A 1 177 ? -9.944 12.101 1.500 1.00 86.62 177 ASP A C 1
ATOM 1388 O O . ASP A 1 177 ? -10.891 11.860 0.754 1.00 86.62 177 ASP A O 1
ATOM 1392 N N . ILE A 1 178 ? -10.072 12.125 2.827 1.00 90.00 178 ILE A N 1
ATOM 1393 C CA . ILE A 1 178 ? -11.335 11.972 3.568 1.00 90.00 178 ILE A CA 1
ATOM 1394 C C . ILE A 1 178 ? -11.326 12.861 4.816 1.00 90.00 178 ILE A C 1
ATOM 1396 O O . ILE A 1 178 ? -10.293 13.429 5.168 1.00 90.00 178 ILE A O 1
ATOM 1400 N N . SER A 1 179 ? -12.461 12.991 5.503 1.00 93.81 179 SER A N 1
ATOM 1401 C CA . SER A 1 179 ? -12.511 13.722 6.778 1.00 93.81 179 SER A CA 1
ATOM 1402 C C . SER A 1 179 ? -11.798 12.970 7.914 1.00 93.81 179 SER A C 1
ATOM 1404 O O . SER A 1 179 ? -11.621 11.751 7.865 1.00 93.81 179 SER A O 1
ATOM 1406 N N . LEU A 1 180 ? -11.416 13.688 8.977 1.00 94.25 180 LEU A N 1
ATOM 1407 C CA . LEU A 1 180 ? -10.770 13.086 10.150 1.00 94.25 180 LEU A CA 1
ATOM 1408 C C . LEU A 1 180 ? -11.674 12.047 10.841 1.00 94.25 180 LEU A C 1
ATOM 1410 O O . LEU A 1 180 ? -11.193 10.987 11.237 1.00 94.25 180 LEU A O 1
ATOM 1414 N N . ASP A 1 181 ? -12.981 12.312 10.918 1.00 95.62 181 ASP A N 1
ATOM 1415 C CA . ASP A 1 181 ? -13.969 11.385 11.486 1.00 95.62 181 ASP A CA 1
ATOM 1416 C C . ASP A 1 181 ? -14.087 10.101 10.654 1.00 95.62 181 ASP A C 1
ATOM 1418 O O . ASP A 1 181 ? -14.121 8.990 11.194 1.00 95.62 181 ASP A O 1
ATOM 1422 N N . GLU A 1 182 ? -14.104 10.226 9.323 1.00 95.62 182 GLU A N 1
ATOM 1423 C CA . GLU A 1 182 ? -14.098 9.072 8.421 1.00 95.62 182 GLU A CA 1
ATOM 1424 C C . GLU A 1 182 ? -12.788 8.290 8.511 1.00 95.62 182 GLU A C 1
ATOM 1426 O O . GLU A 1 182 ? -12.816 7.057 8.461 1.00 95.62 182 GLU A O 1
ATOM 1431 N N . ALA A 1 183 ? -11.653 8.973 8.678 1.00 95.19 183 ALA A N 1
ATOM 1432 C CA . ALA A 1 183 ? -10.359 8.326 8.857 1.00 95.19 183 ALA A CA 1
ATOM 1433 C C . ALA A 1 183 ? -10.346 7.535 10.167 1.00 95.19 183 ALA A C 1
ATOM 1435 O O . ALA A 1 183 ? -10.041 6.340 10.173 1.00 95.19 183 ALA A O 1
ATOM 1436 N N . GLN A 1 184 ? -10.787 8.150 11.266 1.00 96.81 184 GLN A N 1
ATOM 1437 C CA . GLN A 1 184 ? -10.901 7.479 12.557 1.00 96.81 184 GLN A CA 1
ATOM 1438 C C . GLN A 1 184 ? -11.804 6.247 12.469 1.00 96.81 184 GLN A C 1
ATOM 1440 O O . GLN A 1 184 ? -11.405 5.158 12.890 1.00 96.81 184 GLN A O 1
ATOM 1445 N N . LYS A 1 185 ? -12.984 6.390 11.859 1.00 96.88 185 LYS A N 1
ATOM 1446 C CA . LYS A 1 185 ? -13.907 5.274 11.635 1.00 96.88 185 LYS A CA 1
ATOM 1447 C C . LYS A 1 185 ? -13.269 4.169 10.791 1.00 96.88 185 LYS A C 1
ATOM 1449 O O . LYS A 1 185 ? -13.426 2.993 11.119 1.00 96.88 185 LYS A O 1
ATOM 1454 N N . SER A 1 186 ? -12.549 4.530 9.730 1.00 96.50 186 SER A N 1
ATOM 1455 C CA . SER A 1 186 ? -11.895 3.576 8.828 1.00 96.50 186 SER A CA 1
ATOM 1456 C C . SER A 1 186 ? -10.835 2.754 9.556 1.00 96.50 186 SER A C 1
ATOM 1458 O O . SER A 1 186 ? -10.855 1.524 9.485 1.00 96.50 186 SER A O 1
ATOM 1460 N N . ALA A 1 187 ? -9.959 3.412 10.320 1.00 96.44 187 ALA A N 1
ATOM 1461 C CA . ALA A 1 187 ? -8.923 2.733 11.091 1.00 96.44 187 ALA A CA 1
ATOM 1462 C C . ALA A 1 187 ? -9.501 1.847 12.200 1.00 96.44 187 ALA A C 1
ATOM 1464 O O . ALA A 1 187 ? -9.107 0.689 12.321 1.00 96.44 187 ALA A O 1
ATOM 1465 N N . GLN A 1 188 ? -10.469 2.347 12.973 1.00 96.88 188 GLN A N 1
ATOM 1466 C CA . GLN A 1 188 ? -11.101 1.567 14.043 1.00 96.88 188 GLN A CA 1
ATOM 1467 C C . GLN A 1 188 ? -11.842 0.339 13.504 1.00 96.88 188 GLN A C 1
ATOM 1469 O O . GLN A 1 188 ? -11.752 -0.745 14.078 1.00 96.88 188 GLN A O 1
ATOM 1474 N N . THR A 1 189 ? -12.538 0.488 12.377 1.00 97.50 189 THR A N 1
ATOM 1475 C CA . THR A 1 189 ? -13.226 -0.637 11.734 1.00 97.50 189 THR A CA 1
ATOM 1476 C C . THR A 1 189 ? -12.228 -1.667 11.216 1.00 97.50 189 THR A C 1
ATOM 1478 O O . THR A 1 189 ? -12.448 -2.862 11.403 1.00 97.50 189 THR A O 1
ATOM 1481 N N . LEU A 1 190 ? -11.118 -1.229 10.609 1.00 96.56 190 LEU A N 1
ATOM 1482 C CA . LEU A 1 190 ? -10.057 -2.143 10.195 1.00 96.56 190 LEU A CA 1
ATOM 1483 C C . LEU A 1 190 ? -9.502 -2.917 11.392 1.00 96.56 190 LEU A C 1
ATOM 1485 O O . LEU A 1 190 ? -9.440 -4.138 11.328 1.00 96.56 190 LEU A O 1
ATOM 1489 N N . LEU A 1 191 ? -9.161 -2.240 12.491 1.00 95.62 191 LEU A N 1
ATOM 1490 C CA . LEU A 1 191 ? -8.664 -2.894 13.706 1.00 95.62 191 LEU A CA 1
ATOM 1491 C C . LEU A 1 191 ? -9.637 -3.963 14.226 1.00 95.62 191 LEU A C 1
ATOM 1493 O O . LEU A 1 191 ? -9.214 -5.082 14.507 1.00 95.62 191 LEU A O 1
ATOM 1497 N N . ALA A 1 192 ? -10.937 -3.659 14.269 1.00 95.31 192 ALA A N 1
ATOM 1498 C CA . ALA A 1 192 ? -11.959 -4.621 14.683 1.00 95.31 192 ALA A CA 1
ATOM 1499 C C . ALA A 1 192 ? -12.058 -5.831 13.732 1.00 95.31 192 ALA A C 1
ATOM 1501 O O . ALA A 1 192 ? -12.207 -6.967 14.180 1.00 95.31 192 ALA A O 1
ATOM 1502 N N . ILE A 1 193 ? -11.950 -5.612 12.417 1.00 94.94 193 ILE A N 1
ATOM 1503 C CA . ILE A 1 193 ? -11.938 -6.697 11.423 1.00 94.94 193 ILE A CA 1
ATOM 1504 C C . ILE A 1 193 ? -10.687 -7.567 11.591 1.00 94.94 193 ILE A C 1
ATOM 1506 O O . ILE A 1 193 ? -10.791 -8.795 11.566 1.00 94.94 193 ILE A O 1
ATOM 1510 N N . LEU A 1 194 ? -9.515 -6.955 11.782 1.00 92.62 194 LEU A N 1
ATOM 1511 C CA . LEU A 1 194 ? -8.258 -7.678 11.988 1.00 92.62 194 LEU A CA 1
ATOM 1512 C C . LEU A 1 194 ? -8.333 -8.561 13.235 1.00 92.62 194 LEU A C 1
ATOM 1514 O O . LEU A 1 194 ? -7.968 -9.731 13.169 1.00 92.62 194 LEU A O 1
ATOM 1518 N N . GLU A 1 195 ? -8.893 -8.051 14.332 1.00 90.62 195 GLU A N 1
ATOM 1519 C CA . GLU A 1 195 ? -9.080 -8.816 15.567 1.00 90.62 195 GLU A CA 1
ATOM 1520 C C . GLU A 1 195 ? -9.955 -10.065 15.356 1.00 90.62 195 GLU A C 1
ATOM 1522 O O . GLU A 1 195 ? -9.617 -11.149 15.835 1.00 90.62 195 GLU A O 1
ATOM 1527 N N . GLN A 1 196 ? -11.023 -9.957 14.557 1.00 89.69 196 GLN A N 1
ATOM 1528 C CA . GLN A 1 196 ? -11.881 -11.100 14.207 1.00 89.69 196 GLN A CA 1
ATOM 1529 C C . GLN A 1 196 ? -11.145 -12.181 13.400 1.00 89.69 196 GLN A C 1
ATOM 1531 O O . GLN A 1 196 ? -11.494 -13.362 13.480 1.00 89.69 196 GLN A O 1
ATOM 1536 N N . HIS A 1 197 ? -10.131 -11.793 12.624 1.00 85.94 197 HIS A N 1
ATOM 1537 C CA . HIS A 1 197 ? -9.397 -12.692 11.730 1.00 85.94 197 HIS A CA 1
ATOM 1538 C C . HIS A 1 197 ? -8.046 -13.137 12.311 1.00 85.94 197 HIS A C 1
ATOM 1540 O O . HIS A 1 197 ? -7.483 -14.117 11.828 1.00 85.94 197 HIS A O 1
ATOM 1546 N N . ALA A 1 198 ? -7.564 -12.521 13.397 1.00 71.31 198 ALA A N 1
ATOM 1547 C CA . ALA A 1 198 ? -6.288 -12.842 14.045 1.00 71.31 198 ALA A CA 1
ATOM 1548 C C . ALA A 1 198 ? -6.184 -14.302 14.540 1.00 71.31 198 ALA A C 1
ATOM 1550 O O . ALA A 1 198 ? -5.087 -14.834 14.712 1.00 71.31 198 ALA A O 1
ATOM 1551 N N . LEU A 1 199 ? -7.320 -14.976 14.754 1.00 66.06 199 LEU A N 1
ATOM 1552 C CA . LEU A 1 199 ? -7.380 -16.385 15.167 1.00 66.06 199 LEU A CA 1
ATOM 1553 C C . LEU A 1 199 ? -7.501 -17.366 13.989 1.00 66.06 199 LEU A C 1
ATOM 1555 O O . LEU A 1 199 ? -7.267 -18.564 14.163 1.00 66.06 199 LEU A O 1
ATOM 1559 N N . ARG A 1 200 ? -7.831 -16.882 12.785 1.00 65.44 200 ARG A N 1
ATOM 1560 C CA . ARG A 1 200 ? -7.921 -17.695 11.565 1.00 65.44 200 ARG A CA 1
ATOM 1561 C C . ARG A 1 200 ? -6.537 -17.792 10.932 1.00 65.44 200 ARG A C 1
ATOM 1563 O O . ARG A 1 200 ? -6.195 -17.046 10.023 1.00 65.44 200 ARG A O 1
ATOM 1570 N N . ARG A 1 201 ? -5.709 -18.696 11.455 1.00 58.16 201 ARG A N 1
ATOM 1571 C CA . ARG A 1 201 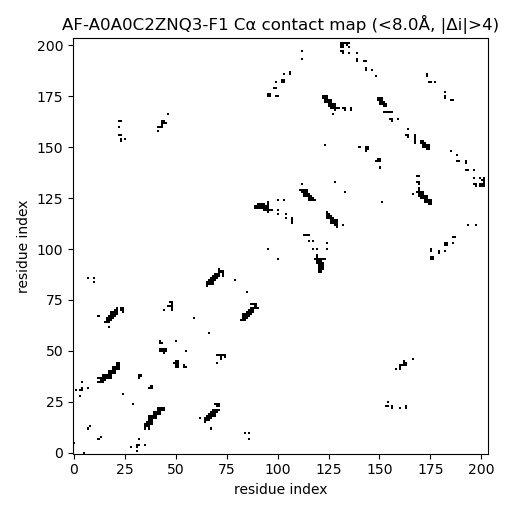? -4.373 -18.945 10.898 1.00 58.16 201 ARG A CA 1
ATOM 1572 C C . ARG A 1 201 ? -4.488 -19.554 9.500 1.00 58.16 201 ARG A C 1
ATOM 1574 O O . ARG A 1 201 ? -5.240 -20.507 9.305 1.00 58.16 201 ARG A O 1
ATOM 1581 N N . CYS A 1 202 ? -3.672 -19.064 8.568 1.00 59.94 202 CYS A N 1
ATOM 1582 C CA . CYS A 1 202 ? -3.274 -19.842 7.399 1.00 59.94 202 CYS A CA 1
ATOM 1583 C C . CYS A 1 202 ? -2.768 -21.218 7.862 1.00 59.94 202 CYS A C 1
ATOM 1585 O O . CYS A 1 202 ? -1.852 -21.298 8.684 1.00 59.94 202 CYS A O 1
ATOM 1587 N N . THR A 1 203 ? -3.372 -22.295 7.367 1.00 50.47 203 THR A N 1
ATOM 1588 C CA . THR A 1 203 ? -2.775 -23.631 7.454 1.00 50.47 203 THR A CA 1
ATOM 1589 C C . THR A 1 203 ? -1.785 -23.732 6.299 1.00 50.47 203 THR A C 1
ATOM 1591 O O . THR A 1 203 ? -2.191 -23.714 5.141 1.00 50.47 203 THR A O 1
ATOM 1594 N N . PHE A 1 204 ? -0.494 -23.708 6.628 1.00 49.22 204 PHE A N 1
ATOM 1595 C CA . PHE A 1 204 ? 0.606 -23.906 5.683 1.00 49.22 204 PHE A CA 1
ATOM 1596 C C . PHE A 1 204 ? 1.028 -25.372 5.675 1.00 49.22 204 PHE A C 1
ATOM 1598 O O . PHE A 1 204 ? 1.051 -25.968 6.779 1.00 49.22 204 PHE A O 1
#

Mean predicted aligned error: 12.02 Å